Protein AF-A0A7R9KNT1-F1 (afdb_monomer_lite)

Structure (mmCIF, N/CA/C/O backbone):
data_AF-A0A7R9KNT1-F1
#
_entry.id   AF-A0A7R9KNT1-F1
#
loop_
_atom_site.group_PDB
_atom_site.id
_atom_site.type_symbol
_atom_site.label_atom_id
_atom_site.label_alt_id
_atom_site.label_comp_id
_atom_site.label_asym_id
_atom_site.label_entity_id
_atom_site.label_seq_id
_atom_site.pdbx_PDB_ins_code
_atom_site.Cartn_x
_atom_site.Cartn_y
_atom_site.Cartn_z
_atom_site.occupancy
_atom_site.B_iso_or_equiv
_atom_site.auth_seq_id
_atom_site.auth_comp_id
_atom_site.auth_asym_id
_atom_site.auth_atom_id
_atom_site.pdbx_PDB_model_num
ATOM 1 N N . MET A 1 1 ? -2.888 -18.160 -6.789 1.00 33.53 1 MET A N 1
ATOM 2 C CA . MET A 1 1 ? -1.423 -18.241 -6.960 1.00 33.53 1 MET A CA 1
ATOM 3 C C . MET A 1 1 ? -1.144 -19.503 -7.739 1.00 33.53 1 MET A C 1
ATOM 5 O O . MET A 1 1 ? -1.044 -20.562 -7.137 1.00 33.53 1 MET A O 1
ATOM 9 N N . ASP A 1 2 ? -1.094 -19.425 -9.061 1.00 33.75 2 ASP A N 1
ATOM 10 C CA . ASP A 1 2 ? -0.668 -20.593 -9.822 1.00 33.75 2 ASP A CA 1
ATOM 11 C C . ASP A 1 2 ? 0.860 -20.679 -9.734 1.00 33.75 2 ASP A C 1
ATOM 13 O O . ASP A 1 2 ? 1.546 -19.670 -9.907 1.00 33.75 2 ASP A O 1
ATOM 17 N N . MET A 1 3 ? 1.391 -21.873 -9.443 1.00 49.31 3 MET A N 1
ATOM 18 C CA . MET A 1 3 ? 2.823 -22.219 -9.301 1.00 49.31 3 MET A CA 1
ATOM 19 C C . MET A 1 3 ? 3.621 -22.100 -10.620 1.00 49.31 3 MET A C 1
ATOM 21 O O . MET A 1 3 ? 4.541 -22.855 -10.909 1.00 49.31 3 MET A O 1
ATOM 25 N N . ILE A 1 4 ? 3.245 -21.145 -11.456 1.00 53.94 4 ILE A N 1
ATOM 26 C CA . ILE A 1 4 ? 3.684 -20.937 -12.829 1.00 53.94 4 ILE A CA 1
ATOM 27 C C . ILE A 1 4 ? 5.129 -20.404 -12.875 1.00 53.94 4 ILE A C 1
ATOM 29 O O . ILE A 1 4 ? 5.872 -20.730 -13.800 1.00 53.94 4 ILE A O 1
ATOM 33 N N . SER A 1 5 ? 5.562 -19.661 -11.850 1.00 52.91 5 SER A N 1
ATOM 34 C CA . SER A 1 5 ? 6.924 -19.121 -11.704 1.00 52.91 5 SER A CA 1
ATOM 35 C C . SER A 1 5 ? 7.975 -20.137 -11.233 1.00 52.91 5 SER A C 1
ATOM 37 O O . SER A 1 5 ? 9.162 -19.832 -11.296 1.00 52.91 5 SER A O 1
ATOM 39 N N . PHE A 1 6 ? 7.573 -21.337 -10.796 1.00 55.56 6 PHE A N 1
ATOM 40 C CA . PHE A 1 6 ? 8.495 -22.413 -10.394 1.00 55.56 6 PHE A CA 1
ATOM 41 C C . PHE A 1 6 ? 8.958 -23.291 -11.569 1.00 55.56 6 PHE A C 1
ATOM 43 O O . PHE A 1 6 ? 9.701 -24.252 -11.380 1.00 55.56 6 PHE A O 1
ATOM 50 N N . SER A 1 7 ? 8.526 -22.967 -12.788 1.00 56.53 7 SER A N 1
ATOM 51 C CA . SER A 1 7 ? 8.923 -23.673 -14.004 1.00 56.53 7 SER A CA 1
ATOM 52 C C . SER A 1 7 ? 10.317 -23.228 -14.456 1.00 56.53 7 SER A C 1
ATOM 54 O O . SER A 1 7 ? 10.644 -22.043 -14.414 1.00 56.53 7 SER A O 1
ATOM 56 N N . TRP A 1 8 ? 11.131 -24.169 -14.945 1.00 42.72 8 TRP A N 1
ATOM 57 C CA . TRP A 1 8 ? 12.475 -23.892 -15.479 1.00 42.72 8 TRP A CA 1
ATOM 58 C C . TRP A 1 8 ? 12.470 -22.903 -16.651 1.00 42.72 8 TRP A C 1
ATOM 60 O O . TRP A 1 8 ? 13.419 -22.144 -16.825 1.00 42.72 8 TRP A O 1
ATOM 70 N N . VAL A 1 9 ? 11.384 -22.886 -17.428 1.00 58.06 9 VAL A N 1
ATOM 71 C CA . VAL A 1 9 ? 11.113 -21.885 -18.461 1.00 58.06 9 VAL A CA 1
ATOM 72 C C . VAL A 1 9 ? 9.970 -21.005 -17.973 1.00 58.06 9 VAL A C 1
ATOM 74 O O . VAL A 1 9 ? 8.881 -21.499 -17.681 1.00 58.06 9 VAL A O 1
ATOM 77 N N . LEU A 1 10 ? 10.220 -19.698 -17.884 1.00 67.69 10 LEU A N 1
ATOM 78 C CA . LEU A 1 10 ? 9.198 -18.725 -17.512 1.00 67.69 10 LEU A CA 1
ATOM 79 C C . LEU A 1 10 ? 8.102 -18.712 -18.598 1.00 67.69 10 LEU A C 1
ATOM 81 O O . LEU A 1 10 ? 8.397 -18.537 -19.774 1.00 67.69 10 LEU A O 1
ATOM 85 N N . PRO A 1 11 ? 6.818 -18.849 -18.260 1.00 63.66 11 PRO A N 1
ATOM 86 C CA . PRO A 1 11 ? 5.755 -18.989 -19.263 1.00 63.66 11 PRO A CA 1
ATOM 87 C C . PRO A 1 11 ? 5.444 -17.697 -20.022 1.00 63.66 11 PRO A C 1
ATOM 89 O O . PRO A 1 11 ? 4.713 -17.723 -21.005 1.00 63.66 11 PRO A O 1
ATOM 92 N N . TRP A 1 12 ? 6.005 -16.569 -19.588 1.00 69.06 12 TRP A N 1
ATOM 93 C CA . TRP A 1 12 ? 6.002 -15.308 -20.328 1.00 69.06 12 TRP A CA 1
ATOM 94 C C . TRP A 1 12 ? 7.278 -15.078 -21.152 1.00 69.06 12 TRP A C 1
ATOM 96 O O . TRP A 1 12 ? 7.357 -14.076 -21.861 1.00 69.06 12 TRP A O 1
ATOM 106 N N . SER A 1 13 ? 8.281 -15.967 -21.087 1.00 63.16 13 SER A N 1
ATOM 107 C CA . SER A 1 13 ? 9.518 -15.844 -21.880 1.00 63.16 13 SER A CA 1
ATOM 108 C C . SER A 1 13 ? 9.411 -16.438 -23.289 1.00 63.16 13 SER A C 1
ATOM 110 O O . SER A 1 13 ? 10.289 -16.196 -24.117 1.00 63.16 13 SER A O 1
ATOM 112 N N . THR A 1 14 ? 8.349 -17.194 -23.584 1.00 72.00 14 THR A N 1
ATOM 113 C CA . THR A 1 14 ? 8.154 -17.899 -24.860 1.00 72.00 14 THR A CA 1
ATOM 114 C C . THR A 1 14 ? 6.776 -17.639 -25.465 1.00 72.00 14 THR A C 1
ATOM 116 O O . THR A 1 14 ? 5.795 -17.383 -24.762 1.00 72.00 14 THR A O 1
ATOM 119 N N . CYS A 1 15 ? 6.702 -17.732 -26.797 1.00 69.75 15 CYS A N 1
ATOM 120 C CA . CYS A 1 15 ? 5.449 -17.615 -27.537 1.00 69.75 15 CYS A CA 1
ATOM 121 C C . CYS A 1 15 ? 4.692 -18.950 -27.712 1.00 69.75 15 CYS A C 1
ATOM 123 O O . CYS A 1 15 ? 3.555 -18.928 -28.171 1.00 69.75 15 CYS A O 1
ATOM 125 N N . ASP A 1 16 ? 5.231 -20.079 -27.239 1.00 73.56 16 ASP A N 1
ATOM 126 C CA . ASP A 1 16 ? 4.662 -21.431 -27.412 1.00 73.56 16 ASP A CA 1
ATOM 127 C C . ASP A 1 16 ? 3.573 -21.794 -26.387 1.00 73.56 16 ASP A C 1
ATOM 129 O O . ASP A 1 16 ? 3.558 -22.883 -25.813 1.00 73.56 16 ASP A O 1
ATOM 133 N N . ASN A 1 17 ? 2.647 -20.876 -26.120 1.00 74.31 17 ASN A N 1
ATOM 134 C CA . ASN A 1 17 ? 1.595 -21.091 -25.133 1.00 74.31 17 ASN A CA 1
ATOM 135 C C . ASN A 1 17 ? 0.198 -20.927 -25.735 1.00 74.31 17 ASN A C 1
ATOM 137 O O . ASN A 1 17 ? -0.023 -20.094 -26.607 1.00 74.31 17 ASN A O 1
ATOM 141 N N . ALA A 1 18 ? -0.775 -21.675 -25.206 1.00 69.75 18 ALA A N 1
ATOM 142 C CA . ALA A 1 18 ? -2.147 -21.728 -25.727 1.00 69.75 18 ALA A CA 1
ATOM 143 C C . ALA A 1 18 ? -2.914 -20.388 -25.686 1.00 69.75 18 ALA A C 1
ATOM 145 O O . ALA A 1 18 ? -3.946 -20.254 -26.335 1.00 69.75 18 ALA A O 1
ATOM 146 N N . TRP A 1 19 ? -2.443 -19.412 -24.905 1.00 66.88 19 TRP A N 1
ATOM 147 C CA . TRP A 1 19 ? -3.037 -18.074 -24.803 1.00 66.88 19 TRP A CA 1
ATOM 148 C C . TRP A 1 19 ? -2.395 -17.046 -25.745 1.00 66.88 19 TRP A C 1
ATOM 150 O O . TRP A 1 19 ? -2.900 -15.926 -25.826 1.00 66.88 19 TRP A O 1
ATOM 160 N N . ASN A 1 20 ? -1.313 -17.410 -26.439 1.00 73.56 20 ASN A N 1
ATOM 161 C CA . ASN A 1 20 ? -0.583 -16.508 -27.319 1.00 73.56 20 ASN A CA 1
ATOM 162 C C . ASN A 1 20 ? -1.204 -16.454 -28.719 1.00 73.56 20 ASN A C 1
ATOM 164 O O . ASN A 1 20 ? -1.731 -17.446 -29.227 1.00 73.56 20 ASN A O 1
ATOM 168 N N . THR A 1 21 ? -1.125 -15.294 -29.362 1.00 75.00 21 THR A N 1
ATOM 169 C CA . THR A 1 21 ? -1.574 -15.099 -30.741 1.00 75.00 21 THR A CA 1
ATOM 170 C C . THR A 1 21 ? -0.457 -15.280 -31.755 1.00 75.00 21 THR A C 1
ATOM 172 O O . THR A 1 21 ? 0.725 -15.301 -31.424 1.00 75.00 21 THR A O 1
ATOM 175 N N . ALA A 1 22 ? -0.837 -15.319 -33.034 1.00 70.19 22 ALA A N 1
ATOM 176 C CA . ALA A 1 22 ? 0.101 -15.288 -34.154 1.00 70.19 22 ALA A CA 1
ATOM 177 C C . ALA A 1 22 ? 0.946 -13.995 -34.222 1.00 70.19 22 ALA A C 1
ATOM 179 O O . ALA A 1 22 ? 1.895 -13.938 -34.996 1.00 70.19 22 ALA A O 1
ATOM 180 N N . GLN A 1 23 ? 0.602 -12.961 -33.441 1.00 69.25 23 GLN A N 1
ATOM 181 C CA . GLN A 1 23 ? 1.356 -11.708 -33.334 1.00 69.25 23 GLN A CA 1
ATOM 182 C C . GLN A 1 23 ? 2.369 -11.718 -32.175 1.00 69.25 23 GLN A C 1
ATOM 184 O O . GLN A 1 23 ? 3.107 -10.743 -32.015 1.00 69.25 23 GLN A O 1
ATOM 189 N N . CYS A 1 24 ? 2.424 -12.800 -31.390 1.00 71.50 24 CYS A N 1
ATOM 190 C CA . CYS A 1 24 ? 3.342 -12.931 -30.268 1.00 71.50 24 CYS A CA 1
ATOM 191 C C . CYS A 1 24 ? 4.795 -12.930 -30.747 1.00 71.50 24 CYS A C 1
ATOM 193 O O . CYS A 1 24 ? 5.180 -13.695 -31.633 1.00 71.50 24 CYS A O 1
ATOM 195 N N . TRP A 1 25 ? 5.618 -12.105 -30.109 1.00 77.62 25 TRP A N 1
ATOM 196 C CA . TRP A 1 25 ? 7.046 -12.013 -30.369 1.00 77.62 25 TRP A CA 1
ATOM 197 C C . TRP A 1 25 ? 7.855 -12.156 -29.079 1.00 77.62 25 TRP A C 1
ATOM 199 O O . TRP A 1 25 ? 7.562 -11.513 -28.065 1.00 77.62 25 TRP A O 1
ATOM 209 N N . SER A 1 26 ? 8.900 -12.986 -29.124 1.00 73.75 26 SER A N 1
ATOM 210 C CA . SER A 1 26 ? 9.874 -13.135 -28.041 1.00 73.75 26 SER A CA 1
ATOM 211 C C . SER A 1 26 ? 11.301 -12.880 -28.550 1.00 73.75 26 SER A C 1
ATOM 213 O O . SER A 1 26 ? 11.598 -13.185 -29.710 1.00 73.75 26 SER A O 1
ATOM 215 N N . PRO A 1 27 ? 12.212 -12.375 -27.695 1.00 64.31 27 PRO A N 1
ATOM 216 C CA . PRO A 1 27 ? 13.605 -12.111 -28.075 1.00 64.31 27 PRO A CA 1
ATOM 217 C C . PRO A 1 27 ? 14.382 -13.349 -28.551 1.00 64.31 27 PRO A C 1
ATOM 219 O O . PRO A 1 27 ? 15.371 -13.210 -29.258 1.00 64.31 27 PRO A O 1
ATOM 222 N N . ASN A 1 28 ? 13.928 -14.553 -28.183 1.00 62.44 28 ASN A N 1
ATOM 223 C CA . ASN A 1 28 ? 14.522 -15.831 -28.593 1.00 62.44 28 ASN A CA 1
ATOM 224 C C . ASN A 1 28 ? 13.915 -16.398 -29.892 1.00 62.44 28 ASN A C 1
ATOM 226 O O . ASN A 1 28 ? 14.262 -17.508 -30.291 1.00 62.44 28 ASN A O 1
ATOM 230 N N . SER A 1 29 ? 12.981 -15.687 -30.534 1.00 63.28 29 SER A N 1
ATOM 231 C CA . SER A 1 29 ? 12.380 -16.116 -31.801 1.00 63.28 29 SER A CA 1
ATOM 232 C C . SER A 1 29 ? 13.227 -15.670 -32.999 1.00 63.28 29 SER A C 1
ATOM 234 O O . SER A 1 29 ? 13.758 -14.564 -33.019 1.00 63.28 29 SER A O 1
ATOM 236 N N . ASN A 1 30 ? 13.312 -16.507 -34.040 1.00 60.56 30 ASN A N 1
ATOM 237 C CA . ASN A 1 30 ? 14.037 -16.202 -35.288 1.00 60.56 30 ASN A CA 1
ATOM 238 C C . ASN A 1 30 ? 13.358 -15.120 -36.158 1.00 60.56 30 ASN A C 1
ATOM 240 O O . ASN A 1 30 ? 13.805 -14.841 -37.269 1.00 60.56 30 ASN A O 1
ATOM 244 N N . THR A 1 31 ? 12.256 -14.536 -35.691 1.00 62.53 31 THR A N 1
ATOM 245 C CA . THR A 1 31 ? 11.459 -13.534 -36.404 1.00 62.53 31 THR A CA 1
ATOM 246 C C . THR A 1 31 ? 11.803 -12.128 -35.929 1.00 62.53 31 THR A C 1
ATOM 248 O O . THR A 1 31 ? 11.847 -11.877 -34.731 1.00 62.53 31 THR A O 1
ATOM 251 N N . THR A 1 32 ? 12.010 -11.180 -36.844 1.00 62.12 32 THR A N 1
ATOM 252 C CA . THR A 1 32 ? 12.143 -9.755 -36.502 1.00 62.12 32 THR A CA 1
ATOM 253 C C . THR A 1 32 ? 10.796 -9.168 -36.082 1.00 62.12 32 THR A C 1
ATOM 255 O O . THR A 1 32 ? 9.776 -9.442 -36.714 1.00 62.12 32 THR A O 1
ATOM 258 N N . ALA A 1 33 ? 10.794 -8.358 -35.020 1.00 60.12 33 ALA A N 1
ATOM 259 C CA . ALA A 1 33 ? 9.601 -7.664 -34.542 1.00 60.12 33 ALA A CA 1
ATOM 260 C C . ALA A 1 33 ? 9.046 -6.727 -35.632 1.00 60.12 33 ALA A C 1
ATOM 262 O O . ALA A 1 33 ? 9.787 -5.930 -36.204 1.00 60.12 33 ALA A O 1
ATOM 263 N N . ASN A 1 34 ? 7.745 -6.828 -35.908 1.00 65.38 34 ASN A N 1
ATOM 264 C CA . ASN A 1 34 ? 7.010 -5.961 -36.838 1.00 65.38 34 ASN A CA 1
ATOM 265 C C . ASN A 1 34 ? 6.178 -4.925 -36.054 1.00 65.38 34 ASN A C 1
ATOM 267 O O . ASN A 1 34 ? 5.937 -5.116 -34.862 1.00 65.38 34 ASN A O 1
ATOM 271 N N . GLU A 1 35 ? 5.659 -3.875 -36.701 1.00 57.19 35 GLU A N 1
ATOM 272 C CA . GLU A 1 35 ? 4.844 -2.831 -36.031 1.00 57.19 35 GLU A CA 1
ATOM 273 C C . GLU A 1 35 ? 3.583 -3.369 -35.322 1.00 57.19 35 GLU A C 1
ATOM 275 O O . GLU A 1 35 ? 3.084 -2.756 -34.383 1.00 57.19 35 GLU A O 1
ATOM 280 N N . HIS A 1 36 ? 3.093 -4.543 -35.730 1.00 61.56 36 HIS A N 1
ATOM 281 C CA . HIS A 1 36 ? 1.943 -5.226 -35.125 1.00 61.56 36 HIS A CA 1
ATOM 282 C C . HIS A 1 36 ? 2.320 -6.360 -34.158 1.00 61.56 36 HIS A C 1
ATOM 284 O O . HIS A 1 36 ? 1.441 -7.104 -33.729 1.00 61.56 36 HIS A O 1
ATOM 290 N N . SER A 1 37 ? 3.608 -6.545 -33.853 1.00 63.16 37 SER A N 1
ATOM 291 C CA . SER A 1 37 ? 4.055 -7.614 -32.955 1.00 63.16 37 SER A CA 1
ATOM 292 C C . SER A 1 37 ? 3.863 -7.241 -31.483 1.00 63.16 37 SER A C 1
ATOM 294 O O . SER A 1 37 ? 4.176 -6.127 -31.060 1.00 63.16 37 SER A O 1
ATOM 296 N N . VAL A 1 38 ? 3.347 -8.184 -30.693 1.00 64.19 38 VAL A N 1
ATOM 297 C CA . VAL A 1 38 ? 3.067 -8.009 -29.263 1.00 64.19 38 VAL A CA 1
ATOM 298 C C . VAL A 1 38 ? 4.012 -8.899 -28.465 1.00 64.19 38 VAL A C 1
ATOM 300 O O . VAL A 1 38 ? 4.208 -10.067 -28.779 1.00 64.19 38 VAL A O 1
ATOM 303 N N . ASN A 1 39 ? 4.648 -8.347 -27.433 1.00 69.38 39 ASN A N 1
ATOM 304 C CA . ASN A 1 39 ? 5.631 -9.093 -26.651 1.00 69.38 39 ASN A CA 1
ATOM 305 C C . ASN A 1 39 ? 4.961 -10.245 -25.875 1.00 69.38 39 ASN A C 1
ATOM 307 O O . ASN A 1 39 ? 3.897 -10.041 -25.288 1.00 69.38 39 ASN A O 1
ATOM 311 N N . SER A 1 40 ? 5.608 -11.413 -25.797 1.00 70.56 40 SER A N 1
ATOM 312 C CA . SER A 1 40 ? 5.111 -12.584 -25.049 1.00 70.56 40 SER A CA 1
ATOM 313 C C . SER A 1 40 ? 4.738 -12.279 -23.594 1.00 70.56 40 SER A C 1
ATOM 315 O O . SER A 1 40 ? 3.810 -12.879 -23.052 1.00 70.56 40 SER A O 1
ATOM 317 N N . VAL A 1 41 ? 5.417 -11.316 -22.960 1.00 61.12 41 VAL A N 1
ATOM 318 C CA . VAL A 1 41 ? 5.083 -10.867 -21.601 1.00 61.12 41 VAL A CA 1
ATOM 319 C C . VAL A 1 41 ? 3.776 -10.085 -21.581 1.00 61.12 41 VAL A C 1
ATOM 321 O O . VAL A 1 41 ? 2.933 -10.335 -20.726 1.00 61.12 41 VAL A O 1
ATOM 324 N N . ILE A 1 42 ? 3.581 -9.185 -22.543 1.00 63.56 42 ILE A N 1
ATOM 325 C CA . ILE A 1 42 ? 2.341 -8.412 -22.666 1.00 63.56 42 ILE A CA 1
ATOM 326 C C . ILE A 1 42 ? 1.177 -9.372 -22.906 1.00 63.56 42 ILE A C 1
ATOM 328 O O . ILE A 1 42 ? 0.196 -9.307 -22.179 1.00 63.56 42 ILE A O 1
ATOM 332 N N . GLU A 1 43 ? 1.314 -10.340 -23.816 1.00 67.12 43 GLU A N 1
ATOM 333 C CA . GLU A 1 43 ? 0.256 -11.326 -24.063 1.00 67.12 43 GLU A CA 1
ATOM 334 C C . GLU A 1 43 ? -0.039 -12.219 -22.851 1.00 67.12 43 GLU A C 1
ATOM 336 O O . GLU A 1 43 ? -1.204 -12.476 -22.547 1.00 67.12 43 GLU A O 1
ATOM 341 N N . PHE A 1 44 ? 0.982 -12.659 -22.111 1.00 66.31 44 PHE A N 1
ATOM 342 C CA . PHE A 1 44 ? 0.774 -13.431 -20.885 1.00 66.31 44 PHE A CA 1
ATOM 343 C C . PHE A 1 44 ? -0.035 -12.639 -19.848 1.00 66.31 44 PHE A C 1
ATOM 345 O O . PHE A 1 44 ? -1.011 -13.155 -19.294 1.00 66.31 44 PHE A O 1
ATOM 352 N N . TRP A 1 45 ? 0.325 -11.378 -19.604 1.00 62.91 45 TRP A N 1
ATOM 353 C CA . TRP A 1 45 ? -0.387 -10.555 -18.631 1.00 62.91 45 TRP A CA 1
ATOM 354 C C . TRP A 1 45 ? -1.757 -10.127 -19.147 1.00 62.91 45 TRP A C 1
ATOM 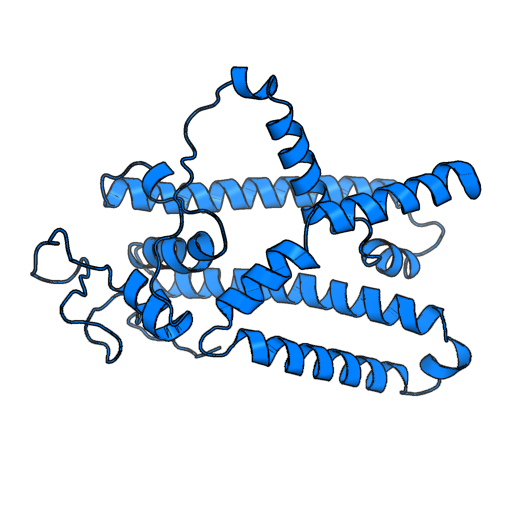356 O O . TRP A 1 45 ? -2.731 -10.324 -18.438 1.00 62.91 45 TRP A O 1
ATOM 366 N N . GLU A 1 46 ? -1.889 -9.662 -20.385 1.00 63.09 46 GLU A N 1
ATOM 367 C CA . GLU A 1 46 ? -3.165 -9.213 -20.954 1.00 63.09 46 GLU A CA 1
ATOM 368 C C . GLU A 1 46 ? -4.161 -10.346 -21.203 1.00 63.09 46 GLU A C 1
ATOM 370 O O . GLU A 1 46 ? -5.355 -10.141 -21.015 1.00 63.09 46 GLU A O 1
ATOM 375 N N . ARG A 1 47 ? -3.722 -11.545 -21.604 1.00 60.91 47 ARG A N 1
ATOM 376 C CA . ARG A 1 47 ? -4.637 -12.628 -22.023 1.00 60.91 47 ARG A CA 1
ATOM 377 C C . ARG A 1 47 ? -4.793 -13.730 -20.992 1.00 60.91 47 ARG A C 1
ATOM 379 O O . ARG A 1 47 ? -5.864 -14.331 -20.918 1.00 60.91 47 ARG A O 1
ATOM 386 N N . LYS A 1 48 ? -3.757 -14.009 -20.195 1.00 61.12 48 LYS A N 1
ATOM 387 C CA . LYS A 1 48 ? -3.806 -15.089 -19.201 1.00 61.12 48 LYS A CA 1
ATOM 388 C C . LYS A 1 48 ? -4.173 -14.591 -17.808 1.00 61.12 48 LYS A C 1
ATOM 390 O O . LYS A 1 48 ? -4.984 -15.239 -17.153 1.00 61.12 48 LYS A O 1
ATOM 395 N N . ILE A 1 49 ? -3.597 -13.471 -17.365 1.00 59.16 49 ILE A N 1
ATOM 396 C CA . ILE A 1 49 ? -3.797 -12.971 -15.993 1.00 59.16 49 ILE A CA 1
ATOM 397 C C . ILE A 1 49 ? -4.896 -11.907 -15.920 1.00 59.16 49 ILE A C 1
ATOM 399 O O . ILE A 1 49 ? -5.822 -12.039 -15.129 1.00 59.16 49 ILE A O 1
ATOM 403 N N . ILE A 1 50 ? -4.794 -10.864 -16.738 1.00 51.69 50 ILE A N 1
ATOM 404 C CA . ILE A 1 50 ? -5.575 -9.625 -16.630 1.00 51.69 50 ILE A CA 1
ATOM 405 C C . ILE A 1 50 ? -6.821 -9.660 -17.543 1.00 51.69 50 ILE A C 1
ATOM 407 O O . ILE A 1 50 ? -7.806 -8.985 -17.261 1.00 51.69 50 ILE A O 1
ATOM 411 N N . GLN A 1 51 ? -6.814 -10.493 -18.593 1.00 51.50 51 GLN A N 1
ATOM 412 C CA . GLN A 1 51 ? -7.908 -10.695 -19.565 1.00 51.50 51 GLN A CA 1
ATOM 413 C C . GLN A 1 51 ? -8.487 -9.388 -20.143 1.00 51.50 51 GLN A C 1
ATOM 415 O O . GLN A 1 51 ? -9.704 -9.240 -20.242 1.00 51.50 51 GLN A O 1
ATOM 420 N N . PHE A 1 52 ? -7.627 -8.440 -20.539 1.00 46.03 52 PHE A N 1
ATOM 421 C CA . PHE A 1 52 ? -8.047 -7.148 -21.091 1.00 46.03 52 PHE A CA 1
ATOM 422 C C . PHE A 1 52 ? -7.123 -6.596 -22.188 1.00 46.03 52 PHE A C 1
ATOM 424 O O . PHE A 1 52 ? -5.924 -6.847 -22.177 1.00 46.03 52 PHE A O 1
ATOM 431 N N . SER A 1 53 ? -7.697 -5.822 -23.120 1.00 39.22 53 SER A N 1
ATOM 432 C CA . SER A 1 53 ? -7.032 -5.217 -24.289 1.00 39.22 53 SER A CA 1
ATOM 433 C C . SER A 1 53 ? -7.236 -3.694 -24.296 1.00 39.22 53 SER A C 1
ATOM 435 O O . SER A 1 53 ? -8.239 -3.220 -24.826 1.00 39.22 53 SER A O 1
ATOM 437 N N . CYS A 1 54 ? -6.346 -2.904 -23.680 1.00 35.78 54 CYS A N 1
ATOM 438 C CA . CYS A 1 54 ? -6.336 -1.439 -23.855 1.00 35.78 54 CYS A CA 1
ATOM 439 C C . CYS A 1 54 ? -4.987 -0.821 -23.423 1.00 35.78 54 CYS A C 1
ATOM 441 O O . CYS A 1 54 ? -4.451 -1.236 -22.395 1.00 35.78 54 CYS A O 1
ATOM 443 N N . PRO A 1 55 ? -4.436 0.182 -24.142 1.00 41.00 55 PRO A N 1
ATOM 444 C CA . PRO A 1 55 ? -3.112 0.720 -23.846 1.00 41.00 55 PRO A CA 1
ATOM 445 C C . PRO A 1 55 ? -3.159 1.723 -22.683 1.00 41.00 55 PRO A C 1
ATOM 447 O O . PRO A 1 55 ? -3.804 2.772 -22.763 1.00 41.00 55 PRO A O 1
ATOM 450 N N . PHE A 1 56 ? -2.441 1.415 -21.602 1.00 41.62 56 PHE A N 1
ATOM 451 C CA . PHE A 1 56 ? -2.251 2.315 -20.465 1.00 41.62 56 PHE A CA 1
ATOM 452 C C . PHE A 1 56 ? -1.310 3.476 -20.830 1.00 41.62 56 PHE A C 1
ATOM 454 O O . PHE A 1 56 ? -0.291 3.315 -21.503 1.00 41.62 56 PHE A O 1
ATOM 461 N N . ARG A 1 57 ? -1.675 4.690 -20.405 1.00 30.80 57 ARG A N 1
ATOM 462 C CA . ARG A 1 57 ? -0.968 5.937 -20.728 1.00 30.80 57 ARG A CA 1
ATOM 463 C C . ARG A 1 57 ? 0.406 5.971 -20.031 1.00 30.80 57 ARG A C 1
ATOM 465 O O . ARG A 1 57 ? 0.484 5.881 -18.810 1.00 30.80 57 ARG A O 1
ATOM 472 N N . ARG A 1 58 ? 1.482 6.119 -20.816 1.00 32.75 58 ARG A N 1
ATOM 473 C CA . ARG A 1 58 ? 2.878 6.208 -20.340 1.00 32.75 58 ARG A CA 1
ATOM 474 C C . ARG A 1 58 ? 3.138 7.542 -19.643 1.00 32.75 58 ARG A C 1
ATOM 476 O O . ARG A 1 58 ? 2.811 8.589 -20.200 1.00 32.75 58 ARG A O 1
ATOM 483 N N . ILE A 1 59 ? 3.777 7.510 -18.475 1.00 33.72 59 ILE A N 1
ATOM 484 C CA . ILE A 1 59 ? 4.310 8.707 -17.816 1.00 33.72 59 ILE A CA 1
ATOM 485 C C . ILE A 1 59 ? 5.836 8.612 -17.836 1.00 33.72 59 ILE A C 1
ATOM 487 O O . ILE A 1 59 ? 6.426 7.682 -17.296 1.00 33.72 59 ILE A O 1
ATOM 491 N N . GLN A 1 60 ? 6.475 9.583 -18.488 1.00 32.12 60 GLN A N 1
ATOM 492 C CA . GLN A 1 60 ? 7.929 9.675 -18.575 1.00 32.12 60 GLN A CA 1
ATOM 493 C C . GLN A 1 60 ? 8.520 10.271 -17.294 1.00 32.12 60 GLN A C 1
ATOM 495 O O . GLN A 1 60 ? 8.246 11.418 -16.951 1.00 32.12 60 GLN A O 1
ATOM 500 N N . TRP A 1 61 ? 9.434 9.540 -16.658 1.00 34.59 61 TRP A N 1
ATOM 501 C CA . TRP A 1 61 ? 10.346 10.087 -15.653 1.00 34.59 61 TRP A CA 1
ATOM 502 C C . TRP A 1 61 ? 11.634 10.550 -16.340 1.00 34.59 61 TRP A C 1
ATOM 504 O O . TRP A 1 61 ? 12.504 9.727 -16.640 1.00 34.59 61 TRP A O 1
ATOM 514 N N . ARG A 1 62 ? 11.781 11.850 -16.631 1.00 34.69 62 ARG A N 1
ATOM 515 C CA . ARG A 1 62 ? 13.082 12.397 -17.045 1.00 34.69 62 ARG A CA 1
ATOM 516 C C . ARG A 1 62 ? 13.279 13.865 -16.629 1.00 34.69 62 ARG A C 1
ATOM 518 O O . ARG A 1 62 ? 12.517 14.733 -17.019 1.00 34.69 62 ARG A O 1
ATOM 525 N N . TYR A 1 63 ? 14.387 14.049 -15.906 1.00 37.50 63 TYR A N 1
ATOM 526 C CA . TYR A 1 63 ? 15.112 15.249 -15.461 1.00 37.50 63 TYR A CA 1
ATOM 527 C C . TYR A 1 63 ? 14.559 16.111 -14.320 1.00 37.50 63 TYR A C 1
ATOM 529 O O . TYR A 1 63 ? 13.380 16.404 -14.186 1.00 37.50 63 TYR A O 1
ATOM 537 N N . LYS A 1 64 ? 15.514 16.476 -13.456 1.00 41.09 64 LYS A N 1
ATOM 538 C CA . LYS A 1 64 ? 15.396 17.299 -12.256 1.00 41.09 64 LYS A CA 1
ATOM 539 C C . LYS A 1 64 ? 15.112 18.744 -12.675 1.00 41.09 64 LYS A C 1
ATOM 541 O O . LYS A 1 64 ? 15.993 19.596 -12.631 1.00 41.09 64 LYS A O 1
ATOM 546 N N . ASP A 1 65 ? 13.888 18.998 -13.107 1.00 51.06 65 ASP A N 1
ATOM 547 C CA . ASP A 1 65 ? 13.400 20.337 -13.400 1.00 51.06 65 ASP A CA 1
ATOM 548 C C . ASP A 1 65 ? 13.100 21.039 -12.072 1.00 51.06 65 ASP A C 1
ATOM 550 O O . ASP A 1 65 ? 12.018 20.916 -11.506 1.00 51.06 65 ASP A O 1
ATOM 554 N N . ILE A 1 66 ? 14.085 21.769 -11.539 1.00 65.19 66 ILE A N 1
ATOM 555 C CA . ILE A 1 66 ? 13.945 22.573 -10.306 1.00 65.19 66 ILE A CA 1
ATOM 556 C C . ILE A 1 66 ? 12.784 23.577 -10.437 1.00 65.19 66 ILE A C 1
ATOM 558 O O . ILE A 1 66 ? 12.144 23.920 -9.447 1.00 65.19 66 ILE A O 1
ATOM 562 N N . SER A 1 67 ? 12.446 23.974 -11.665 1.00 66.69 67 SER A N 1
ATOM 563 C CA . SER A 1 67 ? 11.257 24.763 -11.997 1.00 66.69 67 SER A CA 1
ATOM 564 C C . SER A 1 67 ? 9.939 24.098 -11.583 1.00 66.69 67 SER A C 1
ATOM 566 O O . SER A 1 67 ? 8.985 24.808 -11.270 1.00 66.69 67 SER A O 1
ATOM 568 N N . ARG A 1 68 ? 9.871 22.763 -11.500 1.00 61.97 68 ARG A N 1
ATOM 569 C CA . ARG A 1 68 ? 8.674 22.043 -11.037 1.00 61.97 68 ARG A CA 1
ATOM 570 C C . ARG A 1 68 ? 8.465 22.102 -9.529 1.00 61.97 68 ARG A C 1
ATOM 572 O O . ARG A 1 68 ? 7.353 21.869 -9.086 1.00 61.97 68 ARG A O 1
ATOM 579 N N . LEU A 1 69 ? 9.466 22.488 -8.736 1.00 69.94 69 LEU A N 1
ATOM 580 C CA . LEU A 1 69 ? 9.260 22.743 -7.301 1.00 69.94 69 LEU A CA 1
ATOM 581 C C . LEU A 1 69 ? 8.375 23.973 -7.050 1.00 69.94 69 LEU A C 1
ATOM 583 O O . LEU A 1 69 ? 7.802 24.099 -5.970 1.00 69.94 69 LEU A O 1
ATOM 587 N N . SER A 1 70 ? 8.251 24.864 -8.041 1.00 76.12 70 SER A N 1
ATOM 588 C CA . SER A 1 70 ? 7.320 25.995 -8.002 1.00 76.12 70 SER A CA 1
ATOM 589 C C . SER A 1 70 ? 5.878 25.598 -8.340 1.00 76.12 70 SER A C 1
ATOM 591 O O . SER A 1 70 ? 4.985 26.434 -8.214 1.00 76.12 70 SER A O 1
ATOM 593 N N . ASP A 1 71 ? 5.647 24.365 -8.801 1.00 73.12 71 ASP A N 1
ATOM 594 C CA . ASP A 1 71 ? 4.324 23.848 -9.138 1.00 73.12 71 ASP A CA 1
ATOM 595 C C . ASP A 1 71 ? 3.647 23.299 -7.868 1.00 73.12 71 ASP A C 1
ATOM 597 O O . ASP A 1 71 ? 4.152 22.340 -7.272 1.00 73.12 71 ASP A O 1
ATOM 601 N N . PRO A 1 72 ? 2.504 23.864 -7.434 1.00 71.56 72 PRO A N 1
ATOM 602 C CA . PRO A 1 72 ? 1.780 23.382 -6.260 1.00 71.56 72 PRO A CA 1
ATOM 603 C C . PRO A 1 72 ? 1.380 21.905 -6.349 1.00 71.56 72 PRO A C 1
ATOM 605 O O . PRO A 1 72 ? 1.274 21.246 -5.316 1.00 71.56 72 PRO A O 1
ATOM 608 N N . GLN A 1 73 ? 1.192 21.368 -7.560 1.00 68.00 73 GLN A N 1
ATOM 609 C CA . GLN A 1 73 ? 0.817 19.964 -7.749 1.00 68.00 73 GLN A CA 1
ATOM 610 C C . GLN A 1 73 ? 1.884 19.005 -7.214 1.00 68.00 73 GLN A C 1
ATOM 612 O O . GLN A 1 73 ? 1.542 18.018 -6.574 1.00 68.00 73 GLN A O 1
ATOM 617 N N . VAL A 1 74 ? 3.172 19.338 -7.355 1.00 71.38 74 VAL A N 1
ATOM 618 C CA . VAL A 1 74 ? 4.271 18.484 -6.866 1.00 71.38 74 VAL A CA 1
ATOM 619 C C . VAL A 1 74 ? 4.221 18.320 -5.345 1.00 71.38 74 VAL A C 1
ATOM 621 O O . VAL A 1 74 ? 4.502 17.243 -4.824 1.00 71.38 74 VAL A O 1
ATOM 624 N N . TRP A 1 75 ? 3.828 19.370 -4.625 1.00 78.12 75 TRP A N 1
ATOM 625 C CA . TRP A 1 75 ? 3.689 19.328 -3.169 1.00 78.12 75 TRP A CA 1
ATOM 626 C C . TRP A 1 75 ? 2.432 18.580 -2.725 1.00 78.12 75 TRP A C 1
ATOM 628 O O . TRP A 1 75 ? 2.477 17.859 -1.728 1.00 78.12 75 TRP A O 1
ATOM 638 N N . ILE A 1 76 ? 1.333 18.712 -3.474 1.00 73.00 76 ILE A N 1
ATOM 639 C CA . ILE A 1 76 ? 0.098 17.951 -3.234 1.00 73.00 76 ILE A CA 1
ATOM 640 C C . ILE A 1 76 ? 0.356 16.454 -3.438 1.00 73.00 76 ILE A C 1
ATOM 642 O O . ILE A 1 76 ? -0.010 15.652 -2.576 1.00 73.00 76 ILE A O 1
ATOM 646 N N . ASP A 1 77 ? 1.037 16.083 -4.520 1.00 72.56 77 ASP A N 1
ATOM 647 C CA . ASP A 1 77 ? 1.396 14.696 -4.820 1.00 72.56 77 ASP A CA 1
ATOM 648 C C . ASP A 1 77 ? 2.338 14.122 -3.752 1.00 72.56 77 ASP A C 1
ATOM 650 O O . ASP A 1 77 ? 2.098 13.027 -3.242 1.00 72.56 77 ASP A O 1
ATOM 654 N N . ALA A 1 78 ? 3.365 14.880 -3.345 1.00 76.88 78 ALA A N 1
ATOM 655 C CA . ALA A 1 78 ? 4.301 14.464 -2.299 1.00 76.88 78 ALA A CA 1
ATOM 656 C C . ALA A 1 78 ? 3.613 14.273 -0.936 1.00 76.88 78 ALA A C 1
ATOM 658 O O . ALA A 1 78 ? 3.855 13.277 -0.251 1.00 76.88 78 ALA A O 1
ATOM 659 N N . GLY A 1 79 ? 2.728 15.199 -0.551 1.00 76.75 79 GLY A N 1
ATOM 660 C CA . GLY A 1 79 ? 1.929 15.070 0.666 1.00 76.75 79 GLY A CA 1
ATOM 661 C C . GLY A 1 79 ? 1.041 13.829 0.611 1.00 76.75 79 GLY A C 1
ATOM 662 O O . GLY A 1 79 ? 1.093 12.987 1.506 1.00 76.75 79 GLY A O 1
ATOM 663 N N . THR A 1 80 ? 0.294 13.668 -0.480 1.00 77.62 80 THR A N 1
ATOM 664 C CA . THR A 1 80 ? -0.605 12.528 -0.708 1.00 77.62 80 THR A CA 1
ATOM 665 C C . THR A 1 80 ? 0.149 11.196 -0.652 1.00 77.62 80 THR A C 1
ATOM 667 O O . THR A 1 80 ? -0.302 10.261 0.009 1.00 77.62 80 THR A O 1
ATOM 670 N N . GLN A 1 81 ? 1.338 11.119 -1.255 1.00 79.62 81 GLN A N 1
ATOM 671 C CA . GLN A 1 81 ? 2.193 9.934 -1.207 1.00 79.62 81 GLN A CA 1
ATOM 672 C C . GLN A 1 81 ? 2.572 9.551 0.230 1.00 79.62 81 GLN A C 1
ATOM 674 O O . GLN A 1 81 ? 2.513 8.373 0.578 1.00 79.62 81 GLN A O 1
ATOM 679 N N . ILE A 1 82 ? 2.919 10.523 1.078 1.00 83.75 82 ILE A N 1
ATOM 680 C CA . ILE A 1 82 ? 3.235 10.284 2.494 1.00 83.75 82 ILE A CA 1
ATOM 681 C C . ILE A 1 82 ? 1.988 9.822 3.263 1.00 83.75 82 ILE A C 1
ATOM 683 O O . ILE A 1 82 ? 2.066 8.844 4.007 1.00 83.75 82 ILE A O 1
ATOM 687 N N . PHE A 1 83 ? 0.836 10.468 3.050 1.00 80.56 83 PHE A N 1
ATOM 688 C CA . PHE A 1 83 ? -0.433 10.081 3.682 1.00 80.56 83 PHE A CA 1
ATOM 689 C C . PHE A 1 83 ? -0.798 8.622 3.393 1.00 80.56 83 PHE A C 1
ATOM 691 O O . PHE A 1 83 ? -1.100 7.864 4.319 1.00 80.56 83 PHE A O 1
ATOM 698 N N . PHE A 1 84 ? -0.706 8.214 2.126 1.00 78.94 84 PHE A N 1
ATOM 699 C CA . PHE A 1 84 ? -0.952 6.832 1.724 1.00 78.94 84 PHE A CA 1
ATOM 700 C C . PHE A 1 84 ? 0.136 5.868 2.207 1.00 78.94 84 PHE A C 1
ATOM 702 O O . PHE A 1 84 ? -0.184 4.750 2.599 1.00 78.94 84 PHE A O 1
ATOM 709 N N . SER A 1 85 ? 1.403 6.295 2.236 1.00 84.56 85 SER A N 1
ATOM 710 C CA . SER A 1 85 ? 2.529 5.458 2.671 1.00 84.56 85 SER A CA 1
ATOM 711 C C . SER A 1 85 ? 2.411 5.022 4.132 1.00 84.56 85 SER A C 1
ATOM 713 O O . SER A 1 85 ? 2.745 3.883 4.445 1.00 84.56 85 SER A O 1
ATOM 715 N N . TYR A 1 86 ? 1.943 5.903 5.021 1.00 83.56 86 TYR A N 1
ATOM 716 C CA . TYR A 1 86 ? 1.746 5.577 6.440 1.00 83.56 86 TYR A CA 1
ATOM 717 C C . TYR A 1 86 ? 0.316 5.140 6.778 1.00 83.56 86 TYR A C 1
ATOM 719 O O . TYR A 1 86 ? 0.054 4.806 7.933 1.00 83.56 86 TYR A O 1
ATOM 727 N N . ALA A 1 87 ? -0.603 5.138 5.805 1.00 80.88 87 ALA A N 1
ATOM 728 C CA . ALA A 1 87 ? -2.014 4.820 6.025 1.00 80.88 87 ALA A CA 1
ATOM 729 C C . ALA A 1 87 ? -2.642 5.660 7.166 1.00 80.88 87 ALA A C 1
ATOM 731 O O . ALA A 1 87 ? -3.335 5.140 8.046 1.00 80.88 87 ALA A O 1
ATOM 732 N N . ILE A 1 88 ? -2.366 6.969 7.174 1.00 83.31 88 ILE A N 1
ATOM 733 C CA . ILE A 1 88 ? -2.852 7.898 8.211 1.00 83.31 88 ILE A CA 1
ATOM 734 C C . ILE A 1 88 ? -4.384 8.011 8.127 1.00 83.31 88 ILE A C 1
ATOM 736 O O . ILE A 1 88 ? -4.950 7.945 7.038 1.00 83.31 88 ILE A O 1
ATOM 740 N N . ALA A 1 89 ? -5.051 8.177 9.276 1.00 77.19 89 ALA A N 1
ATOM 741 C CA . ALA A 1 89 ? -6.511 8.307 9.412 1.00 77.19 89 ALA A CA 1
ATOM 742 C C . ALA A 1 89 ? -7.340 7.065 9.012 1.00 77.19 89 ALA A C 1
ATOM 744 O O . ALA A 1 89 ? -8.567 7.101 9.007 1.00 77.19 89 ALA A O 1
ATOM 745 N N . LEU A 1 90 ? -6.691 5.924 8.742 1.00 78.19 90 LEU A N 1
ATOM 746 C CA . LEU A 1 90 ? -7.356 4.623 8.558 1.00 78.19 90 LEU A CA 1
ATOM 747 C C . LEU A 1 90 ? -7.593 3.875 9.886 1.00 78.19 90 LEU A C 1
ATOM 749 O O . LEU A 1 90 ? -8.021 2.723 9.880 1.00 78.19 90 LEU A O 1
ATOM 753 N N . GLY A 1 91 ? -7.249 4.478 11.030 1.00 80.25 91 GLY A N 1
ATOM 754 C CA . GLY A 1 91 ? -7.397 3.888 12.370 1.00 80.25 91 GLY A CA 1
ATOM 755 C C . GLY A 1 91 ? -6.415 2.756 12.703 1.00 80.25 91 GLY A C 1
ATOM 756 O O . GLY A 1 91 ? -6.295 2.371 13.861 1.00 80.25 91 GLY A O 1
ATOM 757 N N . CYS A 1 92 ? -5.654 2.254 11.727 1.00 85.06 92 CYS A N 1
ATOM 758 C CA . CYS A 1 92 ? -4.722 1.139 11.911 1.00 85.06 92 CYS A CA 1
ATOM 759 C C . CYS A 1 92 ? -3.562 1.490 12.854 1.00 85.06 92 CYS A C 1
ATOM 761 O O . CYS A 1 92 ? -3.245 0.721 13.757 1.00 85.06 92 CYS A O 1
ATOM 763 N N . MET A 1 93 ? -2.954 2.670 12.685 1.00 86.56 93 MET A N 1
ATOM 764 C CA . MET A 1 93 ? -1.878 3.131 13.574 1.00 86.56 93 MET A CA 1
ATOM 765 C C . MET A 1 93 ? -2.397 3.427 14.984 1.00 86.56 93 MET A C 1
ATOM 767 O O . MET A 1 93 ? -1.728 3.104 15.960 1.00 86.56 93 MET A O 1
ATOM 771 N N . THR A 1 94 ? -3.613 3.962 15.099 1.00 87.81 94 THR A N 1
ATOM 772 C CA . THR A 1 94 ? -4.289 4.189 16.383 1.00 87.81 94 THR A CA 1
ATOM 773 C C . THR A 1 94 ? -4.564 2.868 17.106 1.00 87.81 94 THR A C 1
ATOM 775 O O . THR A 1 94 ? -4.275 2.745 18.294 1.00 87.81 94 THR A O 1
ATOM 778 N N . ALA A 1 95 ? -5.039 1.848 16.385 1.00 87.56 95 ALA A N 1
ATOM 779 C CA . ALA A 1 95 ? -5.256 0.509 16.925 1.00 87.56 95 ALA A CA 1
ATOM 780 C C . ALA A 1 95 ? -3.944 -0.149 17.382 1.00 87.56 95 ALA A C 1
ATOM 782 O O . ALA A 1 95 ? -3.883 -0.674 18.491 1.00 87.56 95 ALA A O 1
ATOM 783 N N . LEU A 1 96 ? -2.872 -0.066 16.586 1.00 86.31 96 LEU A N 1
ATOM 784 C CA . LEU A 1 96 ? -1.554 -0.571 16.991 1.00 86.31 96 LEU A CA 1
ATOM 785 C C . LEU A 1 96 ? -1.008 0.169 18.220 1.00 86.31 96 LEU A C 1
ATOM 787 O O . LEU A 1 96 ? -0.489 -0.465 19.136 1.00 86.31 96 LEU A O 1
ATOM 791 N N . GLY A 1 97 ? -1.177 1.492 18.274 1.00 86.00 97 GLY A N 1
ATOM 792 C CA . GLY A 1 97 ? -0.805 2.302 19.432 1.00 86.00 97 GLY A CA 1
ATOM 793 C C . GLY A 1 97 ? -1.589 1.944 20.699 1.00 86.00 97 GLY A C 1
ATOM 794 O O . GLY A 1 97 ? -1.022 1.989 21.786 1.00 86.00 97 GLY A O 1
ATOM 795 N N . SER A 1 98 ? -2.852 1.519 20.574 1.00 87.44 98 SER A N 1
ATOM 796 C CA . SER A 1 98 ? -3.688 1.107 21.717 1.00 87.44 98 SER A CA 1
ATOM 797 C C . SER A 1 98 ? -3.166 -0.139 22.448 1.00 87.44 98 SER A C 1
ATOM 799 O O . SER A 1 98 ? -3.471 -0.333 23.623 1.00 87.44 98 SER A O 1
ATOM 801 N N . TYR A 1 99 ? -2.357 -0.963 21.770 1.00 84.94 99 TYR A N 1
ATOM 802 C CA . TYR A 1 99 ? -1.699 -2.136 22.352 1.00 84.94 99 TYR A CA 1
ATOM 803 C C . TYR A 1 99 ? -0.339 -1.830 22.988 1.00 84.94 99 TYR A C 1
ATOM 805 O O . TYR A 1 99 ? 0.307 -2.740 23.506 1.00 84.94 99 TYR A O 1
ATOM 813 N N . ASN A 1 100 ? 0.115 -0.579 22.929 1.00 87.25 100 ASN A N 1
ATOM 814 C CA . ASN A 1 100 ? 1.408 -0.172 23.455 1.00 87.25 100 ASN A CA 1
ATOM 815 C C . ASN A 1 100 ? 1.327 0.183 24.9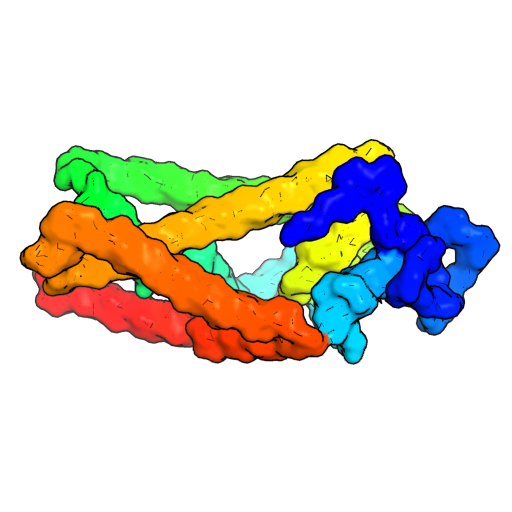48 1.00 87.25 100 ASN A C 1
ATOM 817 O O . ASN A 1 100 ? 0.290 0.624 25.445 1.00 87.25 100 ASN A O 1
ATOM 821 N N . ASP A 1 101 ? 2.446 0.050 25.658 1.00 86.56 101 ASP A N 1
ATOM 822 C CA . ASP A 1 101 ? 2.537 0.493 27.049 1.00 86.56 101 ASP A CA 1
ATOM 823 C C . ASP A 1 101 ? 2.443 2.024 27.146 1.00 86.56 101 ASP A C 1
ATOM 825 O O . ASP A 1 101 ? 3.048 2.755 26.362 1.00 86.56 101 ASP A O 1
ATOM 829 N N . PHE A 1 102 ? 1.737 2.525 28.164 1.00 83.25 102 PHE A N 1
ATOM 830 C CA . PHE A 1 102 ? 1.472 3.963 28.325 1.00 83.25 102 PHE A CA 1
ATOM 831 C C . PHE A 1 102 ? 2.740 4.822 28.488 1.00 83.25 102 PHE A C 1
ATOM 833 O O . PHE A 1 102 ? 2.768 5.972 28.065 1.00 83.25 102 PHE A O 1
ATOM 840 N N . HIS A 1 103 ? 3.793 4.273 29.100 1.00 83.69 103 HIS A N 1
ATOM 841 C CA . HIS A 1 103 ? 5.053 4.984 29.368 1.00 83.69 103 HIS A CA 1
ATOM 842 C C . HIS A 1 103 ? 6.143 4.684 28.332 1.00 83.69 103 HIS A C 1
ATOM 844 O O . HIS A 1 103 ? 7.316 4.973 28.568 1.00 83.69 103 HIS A O 1
ATOM 850 N N . ASN A 1 104 ? 5.785 4.053 27.216 1.00 88.38 104 ASN A N 1
ATOM 851 C CA . ASN A 1 104 ? 6.746 3.746 26.174 1.00 88.38 104 ASN A CA 1
ATOM 852 C C . ASN A 1 104 ? 7.155 5.024 25.414 1.00 88.38 104 ASN A C 1
ATOM 854 O O . ASN A 1 104 ? 6.329 5.904 25.167 1.00 88.38 104 ASN A O 1
ATOM 858 N N . ASP A 1 105 ? 8.430 5.126 25.026 1.00 86.75 105 ASP A N 1
ATOM 859 C CA . ASP A 1 105 ? 8.957 6.270 24.273 1.00 86.75 105 ASP A CA 1
ATOM 860 C C . ASP A 1 105 ? 8.480 6.216 22.814 1.00 86.75 105 ASP A C 1
ATOM 862 O O . ASP A 1 105 ? 9.169 5.757 21.896 1.00 86.75 105 ASP A O 1
ATOM 866 N N . PHE A 1 106 ? 7.250 6.681 22.608 1.00 88.44 106 PHE A N 1
ATOM 867 C CA . PHE A 1 106 ? 6.615 6.729 21.298 1.00 88.44 106 PHE A CA 1
ATOM 868 C C . PHE A 1 106 ? 7.336 7.679 20.331 1.00 88.44 106 PHE A C 1
ATOM 870 O O . PHE A 1 106 ? 7.345 7.428 19.127 1.00 88.44 106 PHE A O 1
ATOM 877 N N . TYR A 1 107 ? 7.984 8.739 20.826 1.00 88.00 107 TYR A N 1
ATOM 878 C CA . TYR A 1 107 ? 8.683 9.703 19.970 1.00 88.00 107 TYR A CA 1
ATOM 879 C C . TYR A 1 107 ? 9.871 9.060 19.259 1.00 88.00 107 TYR A C 1
ATOM 881 O O . TYR A 1 107 ? 10.051 9.264 18.054 1.00 88.00 107 TYR A O 1
ATOM 889 N N . HIS A 1 108 ? 10.652 8.246 19.972 1.00 87.12 108 HIS A N 1
ATOM 890 C CA . HIS A 1 108 ? 11.778 7.540 19.366 1.00 87.12 108 HIS A CA 1
ATOM 891 C C . HIS A 1 108 ? 11.314 6.495 18.341 1.00 87.12 108 HIS A C 1
ATOM 893 O O . HIS A 1 108 ? 11.898 6.370 17.262 1.00 87.12 108 HIS A O 1
ATOM 899 N N . GLN A 1 109 ? 10.222 5.787 18.643 1.00 89.31 109 GLN A N 1
ATOM 900 C CA . GLN A 1 109 ? 9.627 4.816 17.722 1.00 89.31 109 GLN A CA 1
ATOM 901 C C . GLN A 1 109 ? 9.083 5.482 16.458 1.00 89.31 109 GLN A C 1
ATOM 903 O O . GLN A 1 109 ? 9.340 4.999 15.355 1.00 89.31 109 GLN A O 1
ATOM 908 N N . LEU A 1 110 ? 8.390 6.613 16.602 1.00 88.94 110 LEU A N 1
ATOM 909 C CA . LEU A 1 110 ? 7.859 7.380 15.480 1.00 88.94 110 LEU A CA 1
ATOM 910 C C . LEU A 1 110 ? 8.984 7.919 14.592 1.00 88.94 110 LEU A C 1
ATOM 912 O O . LEU A 1 110 ? 8.905 7.820 13.369 1.00 88.94 110 LEU A O 1
ATOM 916 N N . PHE A 1 111 ? 10.055 8.445 15.191 1.00 90.62 111 PHE A N 1
ATOM 917 C CA . PHE A 1 111 ? 11.219 8.903 14.436 1.00 90.62 111 PHE A CA 1
ATOM 918 C C . PHE A 1 111 ? 11.837 7.763 13.616 1.00 90.62 111 PHE A C 1
ATOM 920 O O . PHE A 1 111 ? 12.059 7.909 12.411 1.00 90.62 111 PHE A O 1
ATOM 927 N N . PHE A 1 112 ? 12.050 6.602 14.240 1.00 90.44 112 PHE A N 1
ATOM 928 C CA . PHE A 1 112 ? 12.606 5.433 13.564 1.00 90.44 112 PHE A CA 1
ATOM 929 C C . PHE A 1 112 ? 11.686 4.905 12.454 1.00 90.44 112 PHE A C 1
ATOM 931 O O . PHE A 1 112 ? 12.161 4.634 11.351 1.00 90.44 112 PHE A O 1
ATOM 938 N N . LEU A 1 113 ? 10.373 4.839 12.701 1.00 89.00 113 LEU A N 1
ATOM 939 C CA . LEU A 1 113 ? 9.365 4.468 11.706 1.00 89.00 113 LEU A CA 1
ATOM 940 C C . LEU A 1 113 ? 9.429 5.389 10.480 1.00 89.00 113 LEU A C 1
ATOM 942 O O . LEU A 1 113 ? 9.447 4.908 9.344 1.00 89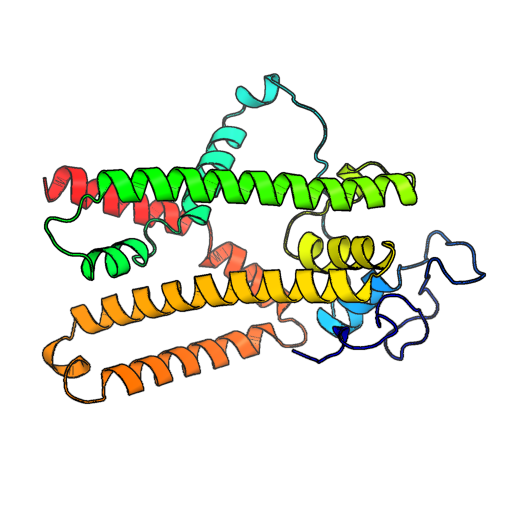.00 113 LEU A O 1
ATOM 946 N N . CYS A 1 114 ? 9.528 6.702 10.706 1.00 89.69 114 CYS A N 1
ATOM 947 C CA . CYS A 1 114 ? 9.617 7.686 9.634 1.00 89.69 114 CYS A CA 1
ATOM 948 C C . CYS A 1 114 ? 10.894 7.534 8.793 1.00 89.69 114 CYS A C 1
ATOM 950 O O . CYS A 1 114 ? 10.857 7.571 7.554 1.00 89.69 114 CYS A O 1
ATOM 952 N N . CYS A 1 115 ? 12.031 7.334 9.463 1.00 90.25 115 CYS A N 1
ATOM 953 C CA . CYS A 1 115 ? 13.313 7.094 8.807 1.00 90.25 115 CYS A CA 1
ATOM 954 C C . CYS A 1 115 ? 13.309 5.789 8.005 1.00 90.25 115 CYS A C 1
ATOM 956 O O . CYS A 1 115 ? 13.755 5.782 6.856 1.00 90.25 115 CYS A O 1
ATOM 958 N N . MET A 1 116 ? 12.781 4.703 8.574 1.00 90.00 116 MET A N 1
ATOM 959 C CA . MET A 1 116 ? 12.691 3.409 7.900 1.00 90.00 116 MET A CA 1
ATOM 960 C C . MET A 1 116 ? 11.794 3.469 6.671 1.00 90.00 116 MET A C 1
ATOM 962 O O . MET A 1 116 ? 12.227 3.063 5.601 1.00 90.00 116 MET A O 1
ATOM 966 N N . ASN A 1 117 ? 10.580 4.010 6.786 1.00 88.56 117 ASN A N 1
ATOM 967 C CA . ASN A 1 117 ? 9.653 4.086 5.657 1.00 88.56 117 ASN A CA 1
ATOM 968 C C . ASN A 1 117 ? 10.245 4.885 4.483 1.00 88.56 117 ASN A C 1
ATOM 970 O O . ASN A 1 117 ? 10.210 4.440 3.331 1.00 88.56 117 ASN A O 1
ATOM 974 N N . SER A 1 118 ? 10.866 6.031 4.779 1.00 88.44 118 SER A N 1
ATOM 975 C CA . SER A 1 118 ? 11.532 6.859 3.765 1.00 88.44 118 SER A CA 1
ATOM 976 C C . SER A 1 118 ? 12.752 6.148 3.164 1.00 88.44 118 SER A C 1
ATOM 978 O O . SER A 1 118 ? 12.938 6.149 1.946 1.00 88.44 118 SER A O 1
ATOM 980 N N . GLY A 1 119 ? 13.560 5.488 4.002 1.00 88.44 119 GLY A N 1
ATOM 981 C CA . GLY A 1 119 ? 14.729 4.716 3.581 1.00 88.44 119 GLY A CA 1
ATOM 982 C C . GLY A 1 119 ? 14.366 3.523 2.695 1.00 88.44 119 GLY A C 1
ATOM 983 O O . GLY A 1 119 ? 14.966 3.342 1.636 1.00 88.44 119 GLY A O 1
ATOM 984 N N . THR A 1 120 ? 13.345 2.752 3.072 1.00 89.06 120 THR A N 1
ATOM 985 C CA . THR A 1 120 ? 12.822 1.628 2.287 1.00 89.06 120 THR A CA 1
ATOM 986 C C . THR A 1 120 ? 12.240 2.107 0.963 1.00 89.06 120 THR A C 1
ATOM 988 O O . THR A 1 120 ? 12.534 1.505 -0.066 1.00 89.06 120 THR A O 1
ATOM 991 N N . SER A 1 121 ? 11.489 3.212 0.954 1.00 87.38 121 SER A N 1
ATOM 992 C CA . SER A 1 121 ? 10.940 3.796 -0.279 1.00 87.38 121 SER A CA 1
ATOM 993 C C . SER A 1 121 ? 12.043 4.253 -1.234 1.00 87.38 121 SER A C 1
ATOM 995 O O . SER A 1 121 ? 11.986 3.984 -2.435 1.00 87.38 121 SER A O 1
ATOM 997 N N . MET A 1 122 ? 13.092 4.887 -0.704 1.00 85.81 122 MET A N 1
ATOM 998 C CA . MET A 1 122 ? 14.252 5.301 -1.490 1.00 85.81 122 MET A CA 1
ATOM 999 C C . MET A 1 122 ? 15.025 4.093 -2.040 1.00 85.81 122 MET A C 1
ATOM 1001 O O . MET A 1 122 ? 15.349 4.060 -3.228 1.00 85.81 122 MET A O 1
ATOM 1005 N N . TYR A 1 123 ? 15.282 3.079 -1.208 1.00 87.44 123 TYR A N 1
ATOM 1006 C CA . TYR A 1 123 ? 15.940 1.839 -1.625 1.00 87.44 123 TYR A CA 1
ATOM 1007 C C . TYR A 1 123 ? 15.134 1.093 -2.698 1.00 87.44 123 TYR A C 1
ATOM 1009 O O . TYR A 1 123 ? 15.691 0.698 -3.722 1.00 87.44 123 TYR A O 1
ATOM 1017 N N . ALA A 1 124 ? 13.818 0.961 -2.507 1.00 86.12 124 ALA A N 1
ATOM 1018 C CA . ALA A 1 124 ? 12.914 0.362 -3.484 1.00 86.12 124 ALA A CA 1
ATOM 1019 C C . ALA A 1 124 ? 12.917 1.146 -4.804 1.00 86.12 124 ALA A C 1
ATOM 1021 O O . ALA A 1 124 ? 12.988 0.540 -5.870 1.00 86.12 124 ALA A O 1
ATOM 1022 N N . GLY A 1 125 ? 12.929 2.482 -4.745 1.00 83.56 125 GLY A N 1
ATOM 1023 C CA . GLY A 1 125 ? 13.088 3.340 -5.917 1.00 83.56 125 GLY A CA 1
ATOM 1024 C C . GLY A 1 125 ? 14.380 3.045 -6.681 1.00 83.56 125 GLY A C 1
ATOM 1025 O O . GLY A 1 125 ? 14.332 2.779 -7.882 1.00 83.56 125 GLY A O 1
ATOM 1026 N N . PHE A 1 126 ? 15.529 3.016 -5.997 1.00 83.19 126 PHE A N 1
ATOM 1027 C CA . PHE A 1 126 ? 16.807 2.665 -6.628 1.00 83.19 126 PHE A CA 1
ATOM 1028 C C . PHE A 1 126 ? 16.787 1.266 -7.250 1.00 83.19 126 PHE A C 1
ATOM 1030 O O . PHE A 1 126 ? 17.226 1.103 -8.390 1.00 83.19 126 PHE A O 1
ATOM 1037 N N . ALA A 1 127 ? 16.243 0.274 -6.542 1.00 85.31 127 ALA A N 1
ATOM 1038 C CA . ALA A 1 127 ? 16.116 -1.085 -7.054 1.00 85.31 127 ALA A CA 1
ATOM 1039 C C . ALA A 1 127 ? 15.259 -1.119 -8.331 1.00 85.31 127 ALA A C 1
ATOM 1041 O O . ALA A 1 127 ? 15.719 -1.617 -9.360 1.00 85.31 127 ALA A O 1
ATOM 1042 N N . ILE A 1 128 ? 14.074 -0.499 -8.311 1.00 83.25 128 ILE A N 1
ATOM 1043 C CA . ILE A 1 128 ? 13.153 -0.459 -9.453 1.00 83.25 128 ILE A CA 1
ATOM 1044 C C . ILE A 1 128 ? 13.789 0.238 -10.659 1.00 83.25 128 ILE A C 1
ATOM 1046 O O . ILE A 1 128 ? 13.794 -0.310 -11.764 1.00 83.25 128 ILE A O 1
ATOM 1050 N N . PHE A 1 129 ? 14.370 1.424 -10.464 1.00 82.38 129 PHE A N 1
ATOM 1051 C CA . PHE A 1 129 ? 14.982 2.174 -11.560 1.00 82.38 129 PHE A CA 1
ATOM 1052 C C . PHE A 1 129 ? 16.255 1.514 -12.101 1.00 82.38 129 PHE A C 1
ATOM 1054 O O . PHE A 1 129 ? 16.539 1.663 -13.287 1.00 82.38 129 PHE A O 1
ATOM 1061 N N . SE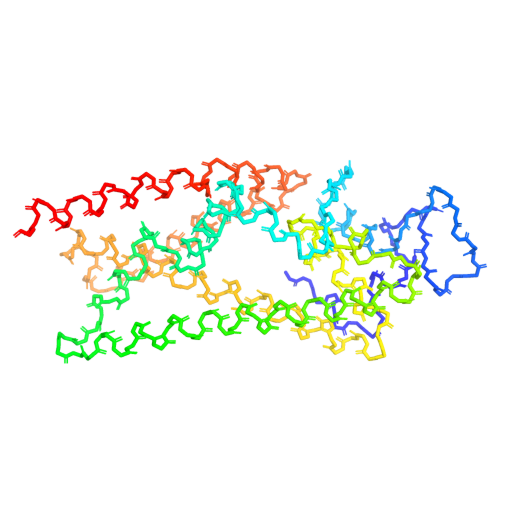R A 1 130 ? 16.993 0.748 -11.291 1.00 84.56 130 SER A N 1
ATOM 1062 C CA . SER A 1 130 ? 18.151 -0.019 -11.773 1.00 84.56 130 SER A CA 1
ATOM 1063 C C . SER A 1 130 ? 17.737 -1.141 -12.733 1.00 84.56 130 SER A C 1
ATOM 1065 O O . SER A 1 130 ? 18.315 -1.283 -13.811 1.00 84.56 130 SER A O 1
ATOM 1067 N N . VAL A 1 131 ? 16.669 -1.871 -12.397 1.00 82.81 131 VAL A N 1
ATOM 1068 C CA . VAL A 1 131 ? 16.105 -2.953 -13.218 1.00 82.81 131 VAL A CA 1
ATOM 1069 C C . VAL A 1 131 ? 15.499 -2.398 -14.510 1.00 82.81 131 VAL A C 1
ATOM 1071 O O . VAL A 1 131 ? 15.752 -2.925 -15.595 1.00 82.81 131 VAL A O 1
ATOM 1074 N N . LEU A 1 132 ? 14.748 -1.295 -14.421 1.00 80.00 132 LEU A N 1
ATOM 1075 C CA . LEU A 1 132 ? 14.199 -0.618 -15.601 1.00 80.00 132 LEU A CA 1
ATOM 1076 C C . LEU A 1 132 ? 15.295 0.010 -16.473 1.00 80.00 132 LEU A C 1
ATOM 1078 O O . LEU A 1 132 ? 15.178 -0.000 -17.696 1.00 80.00 132 LEU A O 1
ATOM 1082 N N . GLY A 1 133 ? 16.365 0.530 -15.868 1.00 79.62 133 GLY A N 1
ATOM 1083 C CA . GLY A 1 133 ? 17.524 1.076 -16.574 1.00 79.62 133 GLY A CA 1
ATOM 1084 C C . GLY A 1 133 ? 18.286 0.012 -17.363 1.00 79.62 133 GLY A C 1
ATOM 1085 O O . GLY A 1 133 ? 18.631 0.248 -18.519 1.00 79.62 133 GLY A O 1
ATOM 1086 N N . PHE A 1 134 ? 18.470 -1.177 -16.782 1.00 82.31 134 PHE A N 1
ATOM 1087 C CA . PHE A 1 134 ? 19.010 -2.336 -17.496 1.00 82.31 134 PHE A CA 1
ATOM 1088 C C . PHE A 1 134 ? 18.134 -2.709 -18.700 1.00 82.31 134 PHE A C 1
ATOM 1090 O O . PHE A 1 134 ? 18.640 -2.846 -19.811 1.00 82.31 134 PHE A O 1
ATOM 1097 N N . MET A 1 135 ? 16.809 -2.774 -18.516 1.00 79.00 135 MET A N 1
ATOM 1098 C CA . MET A 1 135 ? 15.889 -3.074 -19.620 1.00 79.00 135 MET A CA 1
ATOM 1099 C C . MET A 1 135 ? 15.935 -2.009 -20.731 1.00 79.00 135 MET A C 1
ATOM 1101 O O . MET A 1 135 ? 15.885 -2.336 -21.915 1.00 79.00 135 MET A O 1
ATOM 1105 N N . ALA A 1 136 ? 16.027 -0.732 -20.355 1.00 77.88 136 ALA A N 1
ATOM 1106 C CA . ALA A 1 136 ? 16.146 0.382 -21.290 1.00 77.88 136 ALA A CA 1
ATOM 1107 C C . ALA A 1 136 ? 17.431 0.278 -22.131 1.00 77.88 136 ALA A C 1
ATOM 1109 O O . ALA A 1 136 ? 17.385 0.481 -23.344 1.00 77.88 136 ALA A O 1
ATOM 1110 N N . HIS A 1 137 ? 18.547 -0.105 -21.502 1.00 77.50 137 HIS A N 1
ATOM 1111 C CA . HIS A 1 137 ? 19.824 -0.333 -22.177 1.00 77.50 137 HIS A CA 1
ATOM 1112 C C . HIS A 1 137 ? 19.757 -1.504 -23.171 1.00 77.50 137 HIS A C 1
ATOM 1114 O O . HIS A 1 137 ? 20.145 -1.337 -24.323 1.00 77.50 137 HIS A O 1
ATOM 1120 N N . GLU A 1 138 ? 19.200 -2.649 -22.765 1.00 77.44 138 GLU A N 1
ATOM 1121 C CA . GLU A 1 138 ? 19.065 -3.839 -23.626 1.00 77.44 138 GLU A CA 1
ATOM 1122 C C . GLU A 1 138 ? 18.138 -3.613 -24.831 1.00 77.44 138 GLU A C 1
ATOM 1124 O O . GLU A 1 138 ? 18.358 -4.162 -25.908 1.00 77.44 138 GLU A O 1
ATOM 1129 N N . GLN A 1 139 ? 17.094 -2.795 -24.676 1.00 73.50 139 GLN A N 1
ATOM 1130 C CA . GLN A 1 139 ? 16.111 -2.537 -25.738 1.00 73.50 139 GLN A CA 1
ATOM 1131 C C . GLN A 1 139 ? 16.421 -1.280 -26.564 1.00 73.50 139 GLN A C 1
ATOM 1133 O O . GLN A 1 139 ? 15.668 -0.960 -27.483 1.00 73.50 139 GLN A O 1
ATOM 1138 N N . GLY A 1 140 ? 17.484 -0.538 -26.233 1.00 73.25 140 GLY A N 1
ATOM 1139 C CA . GLY A 1 140 ? 17.798 0.745 -26.871 1.00 73.25 140 GLY A CA 1
ATOM 1140 C C . GLY A 1 140 ? 16.706 1.811 -26.692 1.00 73.25 140 GLY A C 1
ATOM 1141 O O . GLY A 1 140 ? 16.622 2.752 -27.481 1.00 73.25 140 GLY A O 1
ATOM 1142 N N . LEU A 1 141 ? 15.847 1.663 -25.679 1.00 75.25 141 LEU A N 1
ATOM 1143 C CA . LEU A 1 141 ? 14.737 2.571 -25.385 1.00 75.25 141 LEU A CA 1
ATOM 1144 C C . LEU A 1 141 ? 15.107 3.523 -24.247 1.00 75.25 141 LEU A C 1
ATOM 1146 O O . LEU A 1 141 ? 15.994 3.263 -23.440 1.00 75.25 141 LEU A O 1
ATOM 1150 N N . THR A 1 142 ? 14.399 4.645 -24.137 1.00 72.25 142 THR A N 1
ATOM 1151 C CA . THR A 1 142 ? 14.577 5.540 -22.982 1.00 72.25 142 THR A CA 1
ATOM 1152 C C . THR A 1 142 ? 13.824 5.009 -21.761 1.00 72.25 142 THR A C 1
ATOM 1154 O O . THR A 1 142 ? 12.721 4.489 -21.901 1.00 72.25 142 THR A O 1
ATOM 1157 N N . VAL A 1 143 ? 14.360 5.200 -20.546 1.00 68.31 143 VAL A N 1
ATOM 1158 C CA . VAL A 1 143 ? 13.728 4.741 -19.284 1.00 68.31 143 VAL A CA 1
ATOM 1159 C C . VAL A 1 143 ? 12.269 5.201 -19.164 1.00 68.31 143 VAL A C 1
ATOM 1161 O O . VAL A 1 143 ? 11.406 4.429 -18.760 1.00 68.31 143 VAL A O 1
ATOM 1164 N N . GLY A 1 144 ? 11.958 6.426 -19.597 1.00 64.06 144 GLY A N 1
ATOM 1165 C CA . GLY A 1 144 ? 10.592 6.957 -19.572 1.00 64.06 144 GLY A CA 1
ATOM 1166 C C . GLY A 1 144 ? 9.621 6.294 -20.559 1.00 64.06 144 GLY A C 1
ATOM 1167 O O . GLY A 1 144 ? 8.416 6.440 -20.403 1.00 64.06 144 GLY A O 1
ATOM 1168 N N . GLN A 1 145 ? 10.108 5.572 -21.571 1.00 64.69 145 GLN A N 1
ATOM 1169 C CA . GLN A 1 145 ? 9.257 4.774 -22.460 1.00 64.69 145 GLN A CA 1
ATOM 1170 C C . GLN A 1 145 ? 8.950 3.390 -21.884 1.00 64.69 145 GLN A C 1
ATOM 1172 O O . GLN A 1 145 ? 7.982 2.778 -22.328 1.00 64.69 145 GLN A O 1
ATOM 1177 N N . VAL A 1 146 ? 9.754 2.905 -20.937 1.00 67.19 146 VAL A N 1
ATOM 1178 C CA . VAL A 1 146 ? 9.617 1.572 -20.324 1.00 67.19 146 VAL A CA 1
ATOM 1179 C C . VAL A 1 146 ? 8.993 1.626 -18.928 1.00 67.19 146 VAL A C 1
ATOM 1181 O O . VAL A 1 146 ? 8.437 0.634 -18.465 1.00 67.19 146 VAL A O 1
ATOM 1184 N N . ALA A 1 147 ? 9.052 2.785 -18.270 1.00 64.94 147 ALA A N 1
ATOM 1185 C CA . ALA A 1 147 ? 8.356 3.049 -17.021 1.00 64.94 147 ALA A CA 1
ATOM 1186 C C . ALA A 1 147 ? 6.889 3.427 -17.298 1.00 64.94 147 ALA A C 1
ATOM 1188 O O . ALA A 1 147 ? 6.574 4.573 -17.608 1.00 64.94 147 ALA A O 1
ATOM 1189 N N . GLU A 1 148 ? 5.986 2.455 -17.203 1.00 64.50 148 GLU A N 1
ATOM 1190 C CA . GLU A 1 148 ? 4.542 2.717 -17.132 1.00 64.50 148 GLU A CA 1
ATOM 1191 C C . GLU A 1 148 ? 4.123 3.082 -15.698 1.00 64.50 148 GLU A C 1
ATOM 1193 O O . GLU A 1 148 ? 4.867 2.860 -14.747 1.00 64.50 148 GLU A O 1
ATOM 1198 N N . SER A 1 149 ? 2.950 3.684 -15.509 1.00 60.81 149 SER A N 1
ATOM 1199 C CA . SER A 1 149 ? 2.423 3.998 -14.173 1.00 60.81 149 SER A CA 1
ATOM 1200 C C . SER A 1 149 ? 1.273 3.068 -13.803 1.00 60.81 149 SER A C 1
ATOM 1202 O O . SER A 1 149 ? 0.513 2.628 -14.663 1.00 60.81 149 SER A O 1
ATOM 1204 N N . GLY A 1 150 ? 1.135 2.789 -12.506 1.00 69.00 150 GLY A N 1
ATOM 1205 C CA . GLY A 1 150 ? 0.079 1.933 -11.970 1.00 69.00 150 GLY A CA 1
ATOM 1206 C C . GLY A 1 150 ? 0.453 0.444 -11.920 1.00 69.00 150 GLY A C 1
ATOM 1207 O O . GLY A 1 150 ? 1.629 0.090 -12.043 1.00 69.00 150 GLY A O 1
ATOM 1208 N N . PRO A 1 151 ? -0.533 -0.453 -11.734 1.00 69.38 151 PRO A N 1
ATOM 1209 C CA . PRO A 1 151 ? -0.288 -1.886 -11.541 1.00 69.38 151 PRO A CA 1
ATOM 1210 C C . PRO A 1 151 ? 0.418 -2.548 -12.738 1.00 69.38 151 PRO A C 1
ATOM 1212 O O . PRO A 1 151 ? 1.154 -3.517 -12.557 1.00 69.38 151 PRO A O 1
ATOM 1215 N N . GLY A 1 152 ? 0.278 -1.991 -13.947 1.00 69.88 152 GLY A N 1
ATOM 1216 C CA . GLY A 1 152 ? 0.990 -2.451 -15.145 1.00 69.88 152 GLY A CA 1
ATOM 1217 C C . GLY A 1 152 ? 2.517 -2.379 -15.022 1.00 69.88 152 GLY A C 1
ATOM 1218 O O . GLY A 1 152 ? 3.213 -3.238 -15.557 1.00 69.88 152 GLY A O 1
ATOM 1219 N N . LEU A 1 153 ? 3.069 -1.447 -14.236 1.00 75.62 153 LEU A N 1
ATOM 1220 C CA . LEU A 1 153 ? 4.518 -1.368 -14.027 1.00 75.62 153 LEU A CA 1
ATOM 1221 C C . LEU A 1 153 ? 5.055 -2.594 -13.279 1.00 75.62 153 LEU A C 1
ATOM 1223 O O . LEU A 1 153 ? 6.027 -3.220 -13.703 1.00 75.62 153 LEU A O 1
ATOM 1227 N N . ALA A 1 154 ? 4.403 -2.946 -12.169 1.00 77.38 154 ALA A N 1
ATOM 1228 C CA . ALA A 1 154 ? 4.816 -4.063 -11.330 1.00 77.38 154 ALA A CA 1
ATOM 1229 C C . ALA A 1 154 ? 4.542 -5.412 -12.004 1.00 77.38 154 ALA A C 1
ATOM 1231 O O . ALA A 1 154 ? 5.345 -6.332 -11.871 1.00 77.38 154 ALA A O 1
ATOM 1232 N N . PHE A 1 155 ? 3.435 -5.533 -12.740 1.00 77.25 155 PHE A N 1
ATOM 1233 C CA . PHE A 1 155 ? 3.014 -6.812 -13.303 1.00 77.25 155 PHE A CA 1
ATOM 1234 C C . PHE A 1 155 ? 3.427 -7.023 -14.760 1.00 77.25 155 PHE A C 1
ATOM 1236 O O . PHE A 1 155 ? 3.601 -8.162 -15.146 1.00 77.25 155 PHE A O 1
ATOM 1243 N N . ILE A 1 156 ? 3.685 -5.992 -15.564 1.00 73.81 156 ILE A N 1
ATOM 1244 C CA . ILE A 1 156 ? 4.065 -6.161 -16.980 1.00 73.81 156 ILE A CA 1
ATOM 1245 C C . ILE A 1 156 ? 5.535 -5.803 -17.188 1.00 73.81 156 ILE A C 1
ATOM 1247 O O . ILE A 1 156 ? 6.318 -6.627 -17.670 1.00 73.81 156 ILE A O 1
ATOM 1251 N N . ALA A 1 157 ? 5.937 -4.591 -16.798 1.00 78.69 157 ALA A N 1
ATOM 1252 C CA . ALA A 1 157 ? 7.295 -4.117 -17.052 1.00 78.69 157 ALA A CA 1
ATOM 1253 C C . ALA A 1 157 ? 8.337 -4.895 -16.231 1.00 78.69 157 ALA A C 1
ATOM 1255 O O . ALA A 1 157 ? 9.358 -5.324 -16.768 1.00 78.69 157 ALA A O 1
ATOM 1256 N N . TYR A 1 158 ? 8.081 -5.151 -14.947 1.00 80.50 158 TYR A N 1
ATOM 1257 C CA . TYR A 1 158 ? 9.070 -5.805 -14.085 1.00 80.50 158 TYR A CA 1
ATOM 1258 C C . TYR A 1 158 ? 9.358 -7.271 -14.451 1.00 80.50 158 TYR A C 1
ATOM 1260 O O . TYR A 1 158 ? 10.528 -7.616 -14.638 1.00 80.50 158 TYR A O 1
ATOM 1268 N N . PRO A 1 159 ? 8.350 -8.147 -14.644 1.00 82.31 159 PRO A N 1
ATOM 1269 C CA . PRO A 1 159 ? 8.597 -9.529 -15.052 1.00 82.31 159 PRO A CA 1
ATOM 1270 C C . PRO A 1 159 ? 9.248 -9.616 -16.435 1.00 82.31 159 PRO A C 1
ATOM 1272 O O . PRO A 1 159 ? 10.033 -10.534 -16.681 1.00 82.31 159 PRO A O 1
ATOM 1275 N N . ARG A 1 160 ? 8.981 -8.636 -17.314 1.00 78.69 160 ARG A N 1
ATOM 1276 C CA . ARG A 1 160 ? 9.682 -8.482 -18.595 1.00 78.69 160 ARG A CA 1
ATOM 1277 C C . ARG A 1 160 ? 11.163 -8.164 -18.407 1.00 78.69 160 ARG A C 1
ATOM 1279 O O . ARG A 1 160 ? 11.979 -8.741 -19.116 1.00 78.69 160 ARG A O 1
ATOM 1286 N N . ALA A 1 161 ? 11.509 -7.294 -17.460 1.00 82.62 161 ALA A N 1
ATOM 1287 C CA . ALA A 1 161 ? 12.901 -6.937 -17.169 1.00 82.62 161 ALA A CA 1
ATOM 1288 C C . ALA A 1 161 ? 13.657 -8.145 -16.614 1.00 82.62 161 ALA A C 1
ATOM 1290 O O . ALA A 1 161 ? 14.733 -8.500 -17.085 1.00 82.62 161 ALA A O 1
ATOM 1291 N N . VAL A 1 162 ? 13.040 -8.814 -15.641 1.00 84.44 162 VAL A N 1
ATOM 1292 C CA . VAL A 1 162 ? 13.601 -9.978 -14.957 1.00 84.44 162 VAL A CA 1
ATOM 1293 C C . VAL A 1 162 ? 13.805 -11.154 -15.917 1.00 84.44 162 VAL A C 1
ATOM 1295 O O . VAL A 1 162 ? 14.791 -11.876 -15.796 1.00 84.44 162 VAL A O 1
ATOM 1298 N N . ALA A 1 163 ? 12.928 -11.326 -16.912 1.00 81.25 163 ALA A N 1
ATOM 1299 C CA . ALA A 1 163 ? 13.078 -12.361 -17.936 1.00 81.25 163 ALA A CA 1
ATOM 1300 C C . ALA A 1 163 ? 14.330 -12.182 -18.818 1.00 81.25 163 ALA A C 1
ATOM 1302 O O . ALA A 1 163 ? 14.802 -13.165 -19.384 1.00 81.25 163 ALA A O 1
ATOM 1303 N N . GLN A 1 164 ? 14.866 -10.961 -18.925 1.00 80.38 164 GLN A N 1
ATOM 1304 C CA . GLN A 1 164 ? 16.070 -10.644 -19.705 1.00 80.38 164 GLN A CA 1
ATOM 1305 C C . GLN A 1 164 ? 17.364 -10.798 -18.888 1.00 80.38 164 GLN A C 1
ATOM 1307 O O . GLN A 1 164 ? 18.455 -10.741 -19.447 1.00 80.38 164 GLN A O 1
ATOM 1312 N N . MET A 1 165 ? 17.264 -11.011 -17.573 1.00 81.19 165 MET A N 1
ATOM 1313 C CA . MET A 1 165 ? 18.424 -11.158 -16.693 1.00 81.19 165 MET A CA 1
ATOM 1314 C C . MET A 1 165 ? 18.938 -12.607 -16.657 1.00 81.19 165 MET A C 1
ATOM 1316 O O . MET A 1 165 ? 18.143 -13.553 -16.697 1.00 81.19 165 MET A O 1
ATOM 1320 N N . PRO A 1 166 ? 20.258 -12.821 -16.509 1.00 81.00 166 PRO A N 1
ATOM 1321 C CA . PRO A 1 166 ? 20.799 -14.155 -16.270 1.00 81.00 166 PRO A CA 1
ATOM 1322 C C . PRO A 1 166 ? 20.273 -14.711 -14.934 1.00 81.00 166 PRO A C 1
ATOM 1324 O O . PRO A 1 166 ? 20.278 -14.023 -13.913 1.00 81.00 166 PRO A O 1
ATOM 1327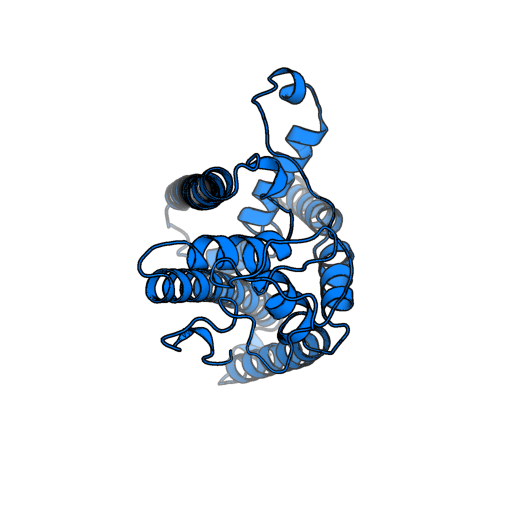 N N . GLY A 1 167 ? 19.802 -15.963 -14.930 1.00 84.00 167 GLY A N 1
ATOM 1328 C CA . GLY A 1 167 ? 19.173 -16.571 -13.746 1.00 84.00 167 GLY A CA 1
ATOM 1329 C C . GLY A 1 167 ? 17.755 -16.056 -13.451 1.00 84.00 167 GLY A C 1
ATOM 1330 O O . GLY A 1 167 ? 17.347 -16.003 -12.290 1.00 84.00 167 GLY A O 1
ATOM 1331 N N . SER A 1 168 ? 17.008 -15.671 -14.491 1.00 82.75 168 SER A N 1
ATOM 1332 C CA . SER A 1 168 ? 15.676 -15.046 -14.433 1.00 82.75 168 SER A CA 1
ATOM 1333 C C . SER A 1 168 ? 14.655 -15.733 -13.512 1.00 82.75 168 SER A C 1
ATOM 1335 O O . SER A 1 168 ? 13.845 -15.048 -12.888 1.00 82.75 168 SER A O 1
ATOM 1337 N N . THR A 1 169 ? 14.706 -17.059 -13.349 1.00 83.25 169 THR A N 1
ATOM 1338 C CA . THR A 1 169 ? 13.797 -17.807 -12.461 1.00 83.25 169 THR A CA 1
ATOM 1339 C C . THR A 1 169 ? 13.945 -17.409 -10.988 1.00 83.25 169 THR A C 1
ATOM 1341 O O . THR A 1 169 ? 12.940 -17.198 -10.311 1.00 83.25 169 THR A O 1
ATOM 1344 N N . ILE A 1 170 ? 15.176 -17.247 -10.485 1.00 88.56 170 ILE A N 1
ATOM 1345 C CA . ILE A 1 170 ? 15.423 -16.878 -9.077 1.00 88.56 170 ILE A CA 1
ATOM 1346 C C . ILE A 1 170 ? 14.909 -15.461 -8.816 1.00 88.56 170 ILE A C 1
ATOM 1348 O O . ILE A 1 170 ? 14.177 -15.222 -7.856 1.00 88.56 170 ILE A O 1
ATOM 1352 N N . TRP A 1 171 ? 15.241 -14.531 -9.711 1.00 85.69 171 TRP A N 1
ATOM 1353 C CA . TRP A 1 171 ? 14.813 -13.138 -9.623 1.00 85.69 171 TRP A CA 1
ATOM 1354 C C . TRP A 1 171 ? 13.291 -12.988 -9.710 1.00 85.69 171 TRP A C 1
ATOM 1356 O O . TRP A 1 171 ? 12.715 -12.187 -8.974 1.00 85.69 171 TRP A O 1
ATOM 1366 N N . ALA A 1 172 ? 12.623 -13.791 -10.544 1.00 85.50 172 ALA A N 1
ATOM 1367 C CA . ALA A 1 172 ? 11.168 -13.787 -10.646 1.00 85.50 172 ALA A CA 1
ATOM 1368 C C . ALA A 1 172 ? 10.520 -14.278 -9.344 1.00 85.50 172 ALA A C 1
ATOM 1370 O O . ALA A 1 172 ? 9.604 -13.630 -8.838 1.00 85.50 172 ALA A O 1
ATOM 1371 N N . ILE A 1 173 ? 11.018 -15.380 -8.768 1.00 88.25 173 ILE A N 1
ATOM 1372 C CA . ILE A 1 173 ? 10.515 -15.901 -7.488 1.00 88.25 173 ILE A CA 1
ATOM 1373 C C . ILE A 1 173 ? 10.684 -14.853 -6.384 1.00 88.25 173 ILE A C 1
ATOM 1375 O O . ILE A 1 173 ? 9.712 -14.545 -5.697 1.00 88.25 173 ILE A O 1
ATOM 1379 N N . LEU A 1 174 ? 11.876 -14.261 -6.246 1.00 88.75 174 LEU A N 1
ATOM 1380 C CA . LEU A 1 174 ? 12.140 -13.232 -5.235 1.00 88.75 174 LEU A CA 1
ATOM 1381 C C . LEU A 1 174 ? 11.219 -12.016 -5.393 1.00 88.75 174 LEU A C 1
ATOM 1383 O O . LEU A 1 174 ? 10.679 -11.529 -4.403 1.00 88.75 174 LEU A O 1
ATOM 1387 N N . PHE A 1 175 ? 10.984 -11.562 -6.625 1.00 86.62 175 PHE A N 1
ATOM 1388 C CA . PHE A 1 175 ? 10.107 -10.427 -6.903 1.00 86.62 175 PHE A CA 1
ATOM 1389 C C . PHE A 1 175 ? 8.643 -10.697 -6.525 1.00 86.62 175 PHE A C 1
ATOM 1391 O O . PHE A 1 175 ? 8.017 -9.885 -5.841 1.00 86.62 175 PHE A O 1
ATOM 1398 N N . PHE A 1 176 ? 8.090 -11.849 -6.916 1.00 86.88 176 PHE A N 1
ATOM 1399 C CA . PHE A 1 176 ? 6.702 -12.181 -6.582 1.00 86.88 176 PHE A CA 1
ATOM 1400 C C . PHE A 1 176 ? 6.513 -12.500 -5.098 1.00 86.88 176 PHE A C 1
ATOM 1402 O O . PHE A 1 176 ? 5.490 -12.121 -4.526 1.00 86.88 176 PHE A O 1
ATOM 1409 N N . VAL A 1 177 ? 7.492 -13.146 -4.454 1.00 90.38 177 VAL A N 1
ATOM 1410 C CA . VAL A 1 177 ? 7.487 -13.346 -2.997 1.00 90.38 177 VAL A CA 1
ATOM 1411 C C . VAL A 1 177 ? 7.538 -12.001 -2.280 1.00 90.38 177 VAL A C 1
ATOM 1413 O O . VAL A 1 177 ? 6.755 -11.785 -1.362 1.00 90.38 177 VAL A O 1
ATOM 1416 N N . MET A 1 178 ? 8.379 -11.068 -2.730 1.00 90.25 178 MET A N 1
ATOM 1417 C CA . MET A 1 178 ? 8.429 -9.714 -2.180 1.00 90.25 178 MET A CA 1
ATOM 1418 C C . MET A 1 178 ? 7.067 -9.012 -2.284 1.00 90.25 178 MET A C 1
ATOM 1420 O O . MET A 1 178 ? 6.555 -8.563 -1.263 1.00 90.25 178 MET A O 1
ATOM 1424 N N . ILE A 1 179 ? 6.449 -8.950 -3.474 1.00 88.56 179 ILE A N 1
ATOM 1425 C CA . ILE A 1 179 ? 5.121 -8.321 -3.651 1.00 88.56 179 ILE A CA 1
ATOM 1426 C C . ILE A 1 179 ? 4.078 -8.960 -2.729 1.00 88.56 179 ILE A C 1
ATOM 1428 O O . ILE A 1 179 ? 3.267 -8.263 -2.122 1.00 88.56 179 ILE A O 1
ATOM 1432 N N . MET A 1 180 ? 4.104 -10.284 -2.601 1.00 89.31 180 MET A N 1
ATOM 1433 C CA . MET A 1 180 ? 3.172 -11.011 -1.749 1.00 89.31 180 MET A CA 1
ATOM 1434 C C . MET A 1 180 ? 3.382 -10.717 -0.266 1.00 89.31 180 MET A C 1
ATOM 1436 O O . MET A 1 180 ? 2.405 -10.494 0.440 1.00 89.31 180 MET A O 1
ATOM 1440 N N . LEU A 1 181 ? 4.628 -10.693 0.210 1.00 90.06 181 LEU A N 1
ATOM 1441 C CA . LEU A 1 181 ? 4.944 -10.367 1.600 1.00 90.06 181 LEU A CA 1
ATOM 1442 C C . LEU A 1 181 ? 4.563 -8.922 1.934 1.00 90.06 181 LEU A C 1
ATOM 1444 O O . LEU A 1 181 ? 3.998 -8.685 3.000 1.00 90.06 181 LEU A O 1
ATOM 1448 N N . LEU A 1 182 ? 4.805 -7.981 1.013 1.00 90.38 182 LEU A N 1
ATOM 1449 C CA . LEU A 1 182 ? 4.363 -6.590 1.154 1.00 90.38 182 LEU A CA 1
ATOM 1450 C C . LEU A 1 182 ? 2.834 -6.508 1.261 1.00 90.38 182 LEU A C 1
ATOM 1452 O O . LEU A 1 182 ? 2.317 -5.898 2.194 1.00 90.38 182 LEU A O 1
ATOM 1456 N N . GLY A 1 183 ? 2.112 -7.181 0.361 1.00 90.12 183 GLY A N 1
ATOM 1457 C CA . GLY A 1 183 ? 0.650 -7.222 0.390 1.00 90.12 183 GLY A CA 1
ATOM 1458 C C . GLY A 1 183 ? 0.101 -7.857 1.669 1.00 90.12 183 GLY A C 1
ATOM 1459 O O . GLY A 1 183 ? -0.755 -7.274 2.326 1.00 90.12 183 GLY A O 1
ATOM 1460 N N . LEU A 1 184 ? 0.613 -9.027 2.059 1.00 90.81 184 LEU A N 1
ATOM 1461 C CA . LEU A 1 184 ? 0.175 -9.736 3.264 1.00 90.81 184 LEU A CA 1
ATOM 1462 C C . LEU A 1 184 ? 0.441 -8.926 4.536 1.00 90.81 184 LEU A C 1
ATOM 1464 O O . LEU A 1 184 ? -0.450 -8.823 5.376 1.00 90.81 184 LEU A O 1
ATOM 1468 N N . GLY A 1 185 ? 1.625 -8.317 4.663 1.00 89.88 185 GLY A N 1
ATOM 1469 C CA . GLY A 1 185 ? 1.977 -7.488 5.817 1.00 89.88 185 GLY A CA 1
ATOM 1470 C C . GLY A 1 185 ? 0.994 -6.335 6.022 1.00 89.88 185 GLY A C 1
ATOM 1471 O O . GLY A 1 185 ? 0.457 -6.166 7.117 1.00 89.88 185 GLY A O 1
ATOM 1472 N N . SER A 1 186 ? 0.684 -5.598 4.954 1.00 89.88 186 SER A N 1
ATOM 1473 C CA . SER A 1 186 ? -0.295 -4.507 5.009 1.00 89.88 186 SER A CA 1
ATOM 1474 C C . SER A 1 186 ? -1.718 -5.000 5.289 1.00 89.88 186 SER A C 1
ATOM 1476 O O . SER A 1 186 ? -2.440 -4.366 6.056 1.00 89.88 186 SER A O 1
ATOM 1478 N N . GLN A 1 187 ? -2.129 -6.138 4.717 1.00 91.06 187 GLN A N 1
ATOM 1479 C CA . GLN A 1 187 ? -3.468 -6.696 4.945 1.00 91.06 187 GLN A CA 1
ATOM 1480 C C . GLN A 1 187 ? -3.681 -7.140 6.396 1.00 91.06 187 GLN A C 1
ATOM 1482 O O . GLN A 1 187 ? -4.753 -6.896 6.947 1.00 91.06 187 GLN A O 1
ATOM 1487 N N . PHE A 1 188 ? -2.672 -7.735 7.042 1.00 90.88 188 PHE A N 1
ATOM 1488 C CA . PHE A 1 188 ? -2.779 -8.116 8.454 1.00 90.88 188 PHE A CA 1
ATOM 1489 C C . PHE A 1 188 ? -3.018 -6.905 9.355 1.00 90.88 188 PHE A C 1
ATOM 1491 O O . PHE A 1 188 ? -3.918 -6.939 10.191 1.00 90.88 188 PHE A O 1
ATOM 1498 N N . VAL A 1 189 ? -2.264 -5.823 9.148 1.00 90.50 189 VAL A N 1
ATOM 1499 C CA . VAL A 1 189 ? -2.431 -4.582 9.918 1.00 90.50 189 VAL A CA 1
ATOM 1500 C C . VAL A 1 189 ? -3.791 -3.935 9.642 1.00 90.50 189 VAL A C 1
ATOM 1502 O O . VAL A 1 189 ? -4.451 -3.489 10.577 1.00 90.50 189 VAL A O 1
ATOM 1505 N N . GLY A 1 190 ? -4.236 -3.924 8.382 1.00 90.50 190 GLY A N 1
ATOM 1506 C CA . GLY A 1 190 ? -5.533 -3.364 7.995 1.00 90.50 190 GLY A CA 1
ATOM 1507 C C . GLY A 1 190 ? -6.718 -4.086 8.640 1.00 90.50 190 GLY A C 1
ATOM 1508 O O . GLY A 1 190 ? -7.602 -3.450 9.217 1.00 90.50 190 GLY A O 1
ATOM 1509 N N . VAL A 1 191 ? -6.721 -5.422 8.583 1.00 92.50 191 VAL A N 1
ATOM 1510 C CA . VAL A 1 191 ? -7.765 -6.235 9.221 1.00 92.50 191 VAL A CA 1
ATOM 1511 C C . VAL A 1 191 ? -7.716 -6.070 10.737 1.00 92.50 191 VAL A C 1
ATOM 1513 O O . VAL A 1 191 ? -8.762 -5.839 11.337 1.00 92.50 191 VAL A O 1
ATOM 1516 N N . GLU A 1 192 ? -6.534 -6.123 11.358 1.00 90.50 192 GLU A N 1
ATOM 1517 C CA . GLU A 1 192 ? -6.409 -5.935 12.808 1.00 90.50 192 GLU A CA 1
ATOM 1518 C C . GLU A 1 192 ? -6.953 -4.566 13.238 1.00 90.50 192 GLU A C 1
ATOM 1520 O O . GLU A 1 192 ? -7.778 -4.504 14.144 1.00 90.50 192 GLU A O 1
ATOM 1525 N N . GLY A 1 193 ? -6.608 -3.485 12.530 1.00 91.69 193 GLY A N 1
ATOM 1526 C CA . GLY A 1 193 ? -7.101 -2.138 12.834 1.00 91.69 193 GLY A CA 1
ATOM 1527 C C . GLY A 1 193 ? -8.627 -2.018 12.795 1.00 91.69 193 GLY A C 1
ATOM 1528 O O . GLY A 1 193 ? -9.235 -1.432 13.698 1.00 91.69 193 GLY A O 1
ATOM 1529 N N . PHE A 1 194 ? -9.267 -2.624 11.793 1.00 91.88 194 PHE A N 1
ATOM 1530 C CA . PHE A 1 194 ? -10.728 -2.670 11.706 1.00 91.88 194 PHE A CA 1
ATOM 1531 C C . PHE A 1 194 ? -11.346 -3.510 12.833 1.00 91.88 194 PHE A C 1
ATOM 1533 O O . PHE A 1 194 ? -12.289 -3.072 13.497 1.00 91.88 194 PHE A O 1
ATOM 1540 N N . ILE A 1 195 ? -10.807 -4.707 13.075 1.00 92.31 195 ILE A N 1
ATOM 1541 C CA . ILE A 1 195 ? -11.313 -5.618 14.105 1.00 92.31 195 ILE A CA 1
ATOM 1542 C C . ILE A 1 195 ? -11.197 -4.983 15.491 1.00 92.31 195 ILE A C 1
ATOM 1544 O O . ILE A 1 195 ? -12.171 -5.012 16.243 1.00 92.31 195 ILE A O 1
ATOM 1548 N N . THR A 1 196 ? -10.047 -4.399 15.827 1.00 91.69 196 THR A N 1
ATOM 1549 C CA . THR A 1 196 ? -9.814 -3.717 17.106 1.00 91.69 196 THR A CA 1
ATOM 1550 C C . THR A 1 196 ? -10.828 -2.598 17.310 1.00 91.69 196 THR A C 1
ATOM 1552 O O . THR A 1 196 ? -11.500 -2.576 18.338 1.00 91.69 196 THR A O 1
ATOM 1555 N N . SER A 1 197 ? -11.054 -1.771 16.285 1.00 90.69 197 SER A N 1
ATOM 1556 C CA . SER A 1 197 ? -12.032 -0.676 16.334 1.00 90.69 197 SER A CA 1
ATOM 1557 C C . SER A 1 197 ? -13.454 -1.167 16.656 1.00 90.69 197 SER A C 1
ATOM 1559 O O . SER A 1 197 ? -14.137 -0.595 17.503 1.00 90.69 197 SER A O 1
ATOM 1561 N N . VAL A 1 198 ? -13.914 -2.260 16.033 1.00 91.38 198 VAL A N 1
ATOM 1562 C CA . VAL A 1 198 ? -15.256 -2.822 16.299 1.00 91.38 198 VAL A CA 1
ATOM 1563 C C . VAL A 1 198 ? -15.328 -3.513 17.667 1.00 91.38 198 VAL A C 1
ATOM 1565 O O . VAL A 1 198 ? -16.335 -3.405 18.375 1.00 91.38 198 VAL A O 1
ATOM 1568 N N . VAL A 1 199 ? -14.265 -4.217 18.060 1.00 90.75 199 VAL A N 1
ATOM 1569 C CA . VAL A 1 199 ? -14.168 -4.889 19.365 1.00 90.75 199 VAL A CA 1
ATOM 1570 C C . VAL A 1 199 ? -14.179 -3.880 20.514 1.00 90.75 199 VAL A C 1
ATOM 1572 O O . VAL A 1 199 ? -14.751 -4.180 21.565 1.00 90.75 199 VAL A O 1
ATOM 1575 N N . ASP A 1 200 ? -13.609 -2.695 20.313 1.00 90.12 200 ASP A N 1
ATOM 1576 C CA . ASP A 1 200 ? -13.578 -1.630 21.315 1.00 90.12 200 ASP A CA 1
ATOM 1577 C C . ASP A 1 200 ? -14.928 -0.919 21.484 1.00 90.12 200 ASP A C 1
ATOM 1579 O O . ASP A 1 200 ? -15.237 -0.471 22.588 1.00 90.12 200 ASP A O 1
ATOM 1583 N N . ILE A 1 201 ? -15.783 -0.899 20.453 1.00 91.25 201 ILE A N 1
ATOM 1584 C CA . ILE A 1 201 ? -17.162 -0.384 20.552 1.00 91.25 201 ILE A CA 1
ATOM 1585 C C . ILE A 1 201 ? -18.070 -1.356 21.325 1.00 91.25 201 ILE A C 1
ATOM 1587 O O . ILE A 1 201 ? -18.903 -0.927 22.127 1.00 91.25 201 ILE A O 1
ATOM 1591 N N . TYR A 1 202 ? -17.911 -2.671 21.125 1.00 90.19 202 TYR A N 1
ATOM 1592 C CA . TYR A 1 202 ? -18.746 -3.700 21.768 1.00 90.19 202 TYR A CA 1
ATOM 1593 C C . TYR A 1 202 ? -17.941 -4.679 22.644 1.00 90.19 202 TYR A C 1
ATOM 1595 O O . TYR A 1 202 ? -18.019 -5.904 22.451 1.00 90.19 202 TYR A O 1
ATOM 1603 N N . PRO A 1 203 ? -17.212 -4.189 23.667 1.00 87.31 203 PRO A N 1
ATOM 1604 C CA . PRO A 1 203 ? -16.258 -5.002 24.416 1.00 87.31 203 PRO A CA 1
ATOM 1605 C C . PRO A 1 203 ? -16.948 -6.117 25.207 1.00 87.31 203 PRO A C 1
ATOM 1607 O O . PRO A 1 203 ? -16.437 -7.232 25.278 1.00 87.31 203 PRO A O 1
ATOM 1610 N N . GLN A 1 204 ? -18.142 -5.854 25.746 1.00 85.44 204 GLN A N 1
ATOM 1611 C CA . GLN A 1 204 ? -18.904 -6.822 26.544 1.00 85.44 204 GLN A CA 1
ATOM 1612 C C . GLN A 1 204 ? -19.355 -8.047 25.733 1.00 85.44 204 GLN A C 1
ATOM 1614 O O . GLN A 1 204 ? -19.459 -9.147 26.276 1.00 85.44 204 GLN A O 1
ATOM 1619 N N . TYR A 1 205 ? -19.600 -7.882 24.430 1.00 85.50 205 TYR A N 1
ATOM 1620 C CA . TYR A 1 205 ? -20.094 -8.959 23.574 1.00 85.50 205 TYR A CA 1
ATOM 1621 C C . TYR A 1 205 ? -18.968 -9.691 22.851 1.00 85.50 205 TYR A C 1
ATOM 1623 O O . TYR A 1 205 ? -19.003 -10.923 22.799 1.00 85.50 205 TYR A O 1
ATOM 1631 N N . LEU A 1 206 ? -17.993 -8.955 22.305 1.00 86.00 206 LEU A N 1
ATOM 1632 C CA . LEU A 1 206 ? -16.976 -9.493 21.396 1.00 86.00 206 LEU A CA 1
ATOM 1633 C C . LEU A 1 206 ? -15.712 -9.997 22.103 1.00 86.00 206 LEU A C 1
ATOM 1635 O O . LEU A 1 206 ? -15.069 -10.908 21.582 1.00 86.00 206 LEU A O 1
ATOM 1639 N N . ARG A 1 207 ? -15.377 -9.480 23.298 1.00 84.38 207 ARG A N 1
ATOM 1640 C CA . ARG A 1 207 ? -14.215 -9.963 24.075 1.00 84.38 207 ARG A CA 1
ATOM 1641 C C . ARG A 1 207 ? -14.496 -11.257 24.851 1.00 84.38 207 ARG A C 1
ATOM 1643 O O . ARG A 1 207 ? -13.572 -11.847 25.399 1.00 84.38 207 ARG A O 1
ATOM 1650 N N . TYR A 1 208 ? -15.750 -11.716 24.909 1.00 83.25 208 TYR A N 1
ATOM 1651 C CA . TYR A 1 208 ? -16.111 -12.919 25.660 1.00 83.25 208 TYR A CA 1
ATOM 1652 C C . TYR A 1 208 ? -15.909 -14.205 24.840 1.00 83.25 208 TYR A C 1
ATOM 1654 O O . TYR A 1 208 ? -16.551 -14.414 23.805 1.00 83.25 208 TYR A O 1
ATOM 1662 N N . GLY A 1 209 ? -15.056 -15.104 25.338 1.00 83.94 209 GLY A N 1
ATOM 1663 C CA . GLY A 1 209 ? -14.777 -16.401 24.714 1.00 83.94 209 GLY A CA 1
ATOM 1664 C C . GLY A 1 209 ? -14.162 -16.275 23.314 1.00 83.94 209 GLY A C 1
ATOM 1665 O O . GLY A 1 209 ? -13.374 -15.375 23.048 1.00 83.94 209 GLY A O 1
ATOM 1666 N N . LYS A 1 210 ? -14.548 -17.166 22.390 1.00 86.56 210 LYS A N 1
ATOM 1667 C CA . LYS A 1 210 ? -14.026 -17.211 21.006 1.00 86.56 210 LYS A CA 1
ATOM 1668 C C . LYS A 1 210 ? -14.765 -16.298 20.014 1.00 86.56 210 LYS A C 1
ATOM 1670 O O . LYS A 1 210 ? -14.662 -16.477 18.804 1.00 86.56 210 LYS A O 1
ATOM 1675 N N . ARG A 1 211 ? -15.562 -15.334 20.490 1.00 89.31 211 ARG A N 1
ATOM 1676 C CA . ARG A 1 211 ? -16.406 -14.491 19.617 1.00 89.31 211 ARG A CA 1
ATOM 1677 C C . ARG A 1 211 ? -15.589 -13.558 18.723 1.00 89.31 211 ARG A C 1
ATOM 1679 O O . ARG A 1 211 ? -15.953 -13.382 17.565 1.00 89.31 211 ARG A O 1
ATOM 1686 N N . ARG A 1 212 ? -14.461 -13.037 19.220 1.00 90.00 212 ARG A N 1
ATOM 1687 C CA . ARG A 1 212 ? -13.498 -12.272 18.413 1.00 90.00 212 ARG A CA 1
ATOM 1688 C C . ARG A 1 212 ? -12.969 -13.092 17.233 1.00 90.00 212 ARG A C 1
ATOM 1690 O O . ARG A 1 212 ? -12.963 -12.595 16.117 1.00 90.00 212 ARG A O 1
ATOM 1697 N N . GLU A 1 213 ? -12.585 -14.348 17.460 1.00 90.69 213 GLU A N 1
ATOM 1698 C CA . GLU A 1 213 ? -12.074 -15.243 16.407 1.00 90.69 213 GLU A CA 1
ATOM 1699 C C . GLU A 1 213 ? -13.125 -15.489 15.316 1.00 90.69 213 GLU A C 1
ATOM 1701 O O . GLU A 1 213 ? -12.830 -15.370 14.127 1.00 90.69 213 GLU A O 1
ATOM 1706 N N . TRP A 1 214 ? -14.374 -15.756 15.709 1.00 92.12 214 TRP A N 1
ATOM 1707 C CA . TRP A 1 214 ? -15.484 -15.904 14.762 1.00 92.12 214 TRP A CA 1
ATOM 1708 C C . TRP A 1 214 ? -15.779 -14.619 13.985 1.00 92.12 214 TRP A C 1
ATOM 1710 O O . TRP A 1 214 ? -16.099 -14.681 12.799 1.00 92.12 214 TRP A O 1
ATOM 1720 N N . PHE A 1 215 ? -15.643 -13.458 14.626 1.00 93.19 215 PHE A N 1
ATOM 1721 C CA . PHE A 1 215 ? -15.806 -12.166 13.964 1.00 93.19 215 PHE A CA 1
ATOM 1722 C C . PHE A 1 215 ? -14.690 -11.890 12.945 1.00 93.19 215 PHE A C 1
ATOM 1724 O O . PHE A 1 215 ? -14.974 -11.446 11.831 1.00 93.19 215 PHE A O 1
ATOM 1731 N N . ILE A 1 216 ? -13.440 -12.228 13.281 1.00 93.75 216 ILE A N 1
ATOM 1732 C CA . ILE A 1 216 ? -12.308 -12.174 12.344 1.00 93.75 216 ILE A CA 1
ATOM 1733 C C . ILE A 1 216 ? -12.583 -13.083 11.145 1.00 93.75 216 ILE A C 1
ATOM 1735 O O . ILE A 1 216 ? -12.496 -12.633 10.004 1.00 93.75 216 ILE A O 1
ATOM 1739 N N . PHE A 1 217 ? -12.984 -14.335 11.387 1.00 94.25 217 PHE A N 1
ATOM 1740 C CA . 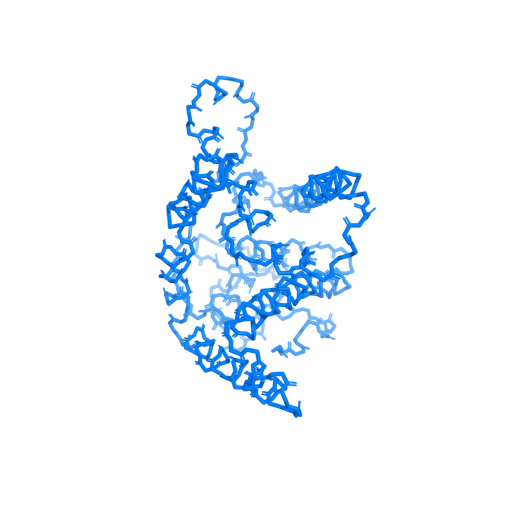PHE A 1 217 ? -13.317 -15.273 10.315 1.00 94.25 217 PHE A CA 1
ATOM 1741 C C . PHE A 1 217 ? -14.429 -14.733 9.407 1.00 94.25 217 PHE A C 1
ATOM 1743 O O . PHE A 1 217 ? -14.282 -14.748 8.186 1.00 94.25 217 PHE A O 1
ATOM 1750 N N . GLY A 1 218 ? -15.510 -14.205 9.988 1.00 95.12 218 GLY A N 1
ATOM 1751 C CA . GLY A 1 218 ? -16.607 -13.599 9.233 1.00 95.12 218 GLY A CA 1
ATOM 1752 C C . GLY A 1 218 ? -16.155 -12.408 8.384 1.00 95.12 218 GLY A C 1
ATOM 1753 O O . GLY A 1 218 ? -16.509 -12.323 7.210 1.00 95.12 218 GLY A O 1
ATOM 1754 N N . THR A 1 219 ? -15.317 -11.532 8.939 1.00 94.19 219 THR A N 1
ATOM 1755 C CA . THR A 1 219 ? -14.786 -10.355 8.232 1.00 94.19 219 THR A CA 1
ATOM 1756 C C . THR A 1 219 ? -13.892 -10.766 7.060 1.00 94.19 219 THR A C 1
ATOM 1758 O O . THR A 1 219 ? -14.082 -10.282 5.944 1.00 94.19 219 THR A O 1
ATOM 1761 N N . CYS A 1 220 ? -12.978 -11.718 7.276 1.00 94.94 220 CYS A N 1
ATOM 1762 C CA . CYS A 1 220 ? -12.130 -12.283 6.224 1.00 94.94 220 CYS A CA 1
ATOM 1763 C C . CYS A 1 220 ? -12.939 -13.026 5.150 1.00 94.94 220 CYS A C 1
ATOM 1765 O O . CYS A 1 220 ? -12.589 -13.004 3.972 1.00 94.94 220 CYS A O 1
ATOM 1767 N N . PHE A 1 221 ? -14.032 -13.687 5.532 1.00 94.94 221 PHE A N 1
ATOM 1768 C CA . PHE A 1 221 ? -14.909 -14.364 4.582 1.00 94.94 221 PHE A CA 1
ATOM 1769 C C . PHE A 1 221 ? -15.664 -13.364 3.698 1.00 94.94 221 PHE A C 1
ATOM 1771 O O . PHE A 1 221 ? -15.719 -13.536 2.481 1.00 94.94 221 PHE A O 1
ATOM 1778 N N . VAL A 1 222 ? -16.190 -12.280 4.277 1.00 94.25 222 VAL A N 1
ATOM 1779 C CA . VAL A 1 222 ? -16.836 -11.205 3.507 1.00 94.25 222 VAL A CA 1
ATOM 1780 C C . VAL A 1 222 ? -15.833 -10.516 2.578 1.00 94.25 222 VAL A C 1
ATOM 1782 O O . VAL A 1 222 ? -16.141 -10.319 1.401 1.00 94.25 222 VAL A O 1
ATOM 1785 N N . SER A 1 223 ? -14.623 -10.201 3.056 1.00 92.56 223 SER A N 1
ATOM 1786 C CA . SER A 1 223 ? -13.589 -9.593 2.208 1.00 92.56 223 SER A CA 1
ATOM 1787 C C . SER A 1 223 ? -13.150 -10.525 1.075 1.00 92.56 223 SER A C 1
ATOM 1789 O O . SER A 1 223 ? -12.952 -10.061 -0.047 1.00 92.56 223 SER A O 1
ATOM 1791 N N . TYR A 1 224 ? -13.100 -11.839 1.314 1.00 92.94 224 TYR A N 1
ATOM 1792 C CA . TYR A 1 224 ? -12.870 -12.840 0.271 1.00 92.94 224 TYR A CA 1
ATOM 1793 C C . TYR A 1 224 ? -13.972 -12.832 -0.801 1.00 92.94 224 TYR A C 1
ATOM 1795 O O . TYR A 1 224 ? -13.658 -12.825 -1.991 1.00 92.94 224 TYR A O 1
ATOM 1803 N N . LEU A 1 225 ? -15.252 -12.768 -0.412 1.00 92.69 225 LEU A N 1
ATOM 1804 C CA . LEU A 1 225 ? -16.368 -12.692 -1.367 1.00 92.69 225 LEU A CA 1
ATOM 1805 C C . LEU A 1 225 ? -16.327 -11.415 -2.218 1.00 92.69 225 LEU A C 1
ATOM 1807 O O . LEU A 1 225 ? -16.580 -11.474 -3.420 1.00 92.69 225 LEU A O 1
ATOM 1811 N N . ILE A 1 226 ? -15.973 -10.273 -1.621 1.00 90.50 226 ILE A N 1
ATOM 1812 C CA . ILE A 1 226 ? -15.773 -9.018 -2.364 1.00 90.50 226 ILE A CA 1
ATOM 1813 C C . ILE A 1 226 ? -14.568 -9.152 -3.306 1.00 90.50 226 ILE A C 1
ATOM 1815 O O . ILE A 1 226 ? -14.654 -8.785 -4.477 1.00 90.50 226 ILE A O 1
ATOM 1819 N N . GLY A 1 227 ? -13.469 -9.740 -2.828 1.00 89.44 227 GLY A N 1
ATOM 1820 C CA . GLY A 1 227 ? -12.271 -10.000 -3.623 1.00 89.44 227 GLY A CA 1
ATOM 1821 C C . GLY A 1 227 ? -12.536 -10.894 -4.838 1.00 89.44 227 GLY A C 1
ATOM 1822 O O . GLY A 1 227 ? -11.973 -10.651 -5.903 1.00 89.44 227 GLY A O 1
ATOM 1823 N N . LEU A 1 228 ? -13.450 -11.868 -4.737 1.00 89.94 228 LEU A N 1
ATOM 1824 C CA . LEU A 1 228 ? -13.844 -12.712 -5.872 1.00 89.94 228 LEU A CA 1
ATOM 1825 C C . LEU A 1 228 ? -14.415 -11.902 -7.044 1.00 89.94 228 LEU A C 1
ATOM 1827 O O . LEU A 1 228 ? -14.170 -12.261 -8.196 1.00 89.94 228 LEU A O 1
ATOM 1831 N N . LEU A 1 229 ? -15.114 -10.791 -6.782 1.00 87.38 229 LEU A N 1
ATOM 1832 C CA . LEU A 1 229 ? -15.628 -9.915 -7.842 1.00 87.38 229 LEU A CA 1
ATOM 1833 C C . LEU A 1 229 ? -14.484 -9.311 -8.674 1.00 87.38 229 LEU A C 1
ATOM 1835 O O . LEU A 1 229 ? -14.600 -9.208 -9.898 1.00 87.38 229 LEU A O 1
ATOM 1839 N N . MET A 1 230 ? -13.353 -8.995 -8.034 1.00 85.25 230 MET A N 1
ATOM 1840 C CA . MET A 1 230 ? -12.156 -8.436 -8.678 1.00 85.25 230 MET A CA 1
ATOM 1841 C C . MET A 1 230 ? -11.325 -9.476 -9.451 1.00 85.25 230 MET A C 1
ATOM 1843 O O . MET A 1 230 ? -10.427 -9.098 -10.196 1.00 85.25 230 MET A O 1
ATOM 1847 N N . VAL A 1 231 ? -11.626 -10.774 -9.324 1.00 86.88 231 VAL A N 1
ATOM 1848 C CA . VAL A 1 231 ? -10.940 -11.868 -10.049 1.00 86.88 231 VAL A CA 1
ATOM 1849 C C . VAL A 1 231 ? -11.696 -12.280 -11.328 1.00 86.88 231 VAL A C 1
ATOM 1851 O O . VAL A 1 231 ? -11.208 -13.072 -12.132 1.00 86.88 231 VAL A O 1
ATOM 1854 N N . THR A 1 232 ? -12.897 -11.745 -11.557 1.00 86.81 232 THR A N 1
ATOM 1855 C CA . THR A 1 232 ? -13.701 -12.047 -12.756 1.00 86.81 232 THR A CA 1
ATOM 1856 C C . THR A 1 232 ? -13.120 -11.419 -14.037 1.00 86.81 232 THR A C 1
ATOM 1858 O O . THR A 1 232 ? -12.252 -10.552 -13.976 1.00 86.81 232 THR A O 1
ATOM 1861 N N . ARG A 1 233 ? -13.628 -11.799 -15.227 1.00 73.12 233 ARG A N 1
ATOM 1862 C CA . ARG A 1 233 ? -13.152 -11.332 -16.558 1.00 73.12 233 ARG A CA 1
ATOM 1863 C C . ARG A 1 233 ? -13.308 -9.818 -16.842 1.00 73.12 233 ARG A C 1
ATOM 1865 O O . ARG A 1 233 ? -13.052 -9.370 -17.952 1.00 73.12 233 ARG A O 1
ATOM 1872 N N . GLY A 1 234 ? -13.745 -9.034 -15.859 1.00 78.62 234 GLY A N 1
ATOM 1873 C CA . GLY A 1 234 ? -13.778 -7.566 -15.867 1.00 78.62 234 GLY A CA 1
ATOM 1874 C C . GLY A 1 234 ? -13.303 -6.967 -14.539 1.00 78.62 234 GLY A C 1
ATOM 1875 O O . GLY A 1 234 ? -13.570 -5.803 -14.247 1.00 78.62 234 GLY A O 1
ATOM 1876 N N . GLY A 1 235 ? -12.620 -7.765 -13.717 1.00 81.25 235 GLY A N 1
ATOM 1877 C CA . GLY A 1 235 ? -12.240 -7.421 -12.356 1.00 81.25 235 GLY A CA 1
ATOM 1878 C C . GLY A 1 235 ? -11.314 -6.213 -12.259 1.00 81.25 235 GLY A C 1
ATOM 1879 O O . GLY A 1 235 ? -11.433 -5.452 -11.308 1.00 81.25 235 GLY A O 1
ATOM 1880 N N . MET A 1 236 ? -10.488 -5.950 -13.280 1.00 79.81 236 MET A N 1
ATOM 1881 C CA . MET A 1 236 ? -9.675 -4.729 -13.349 1.00 79.81 236 MET A CA 1
ATOM 1882 C C . MET A 1 236 ? -10.505 -3.444 -13.387 1.00 79.81 236 MET A C 1
ATOM 1884 O O . MET A 1 236 ? -10.072 -2.441 -12.830 1.00 79.81 236 MET A O 1
ATOM 1888 N N . TYR A 1 237 ? -11.694 -3.453 -13.996 1.00 82.12 237 TYR A N 1
ATOM 1889 C CA . TYR A 1 237 ? -12.577 -2.284 -13.961 1.00 82.12 237 TYR A CA 1
ATOM 1890 C C . TYR A 1 237 ? -13.142 -2.052 -12.573 1.00 82.12 237 TYR A C 1
ATOM 1892 O O . TYR A 1 237 ? -13.169 -0.922 -12.100 1.00 82.12 237 TYR A O 1
ATOM 1900 N N . VAL A 1 238 ? -13.569 -3.132 -11.916 1.00 85.12 238 VAL A N 1
ATOM 1901 C CA . VAL A 1 238 ? -14.036 -3.075 -10.529 1.00 85.12 238 VAL A CA 1
ATOM 1902 C C . VAL A 1 238 ? -12.895 -2.587 -9.639 1.00 85.12 238 VAL A C 1
ATOM 1904 O O . VAL A 1 238 ? -13.085 -1.661 -8.864 1.00 85.12 238 VAL A O 1
ATOM 1907 N N . PHE A 1 239 ? -11.690 -3.127 -9.814 1.00 82.31 239 PHE A N 1
ATOM 1908 C CA . PHE A 1 239 ? -10.487 -2.699 -9.109 1.00 82.31 239 PHE A CA 1
ATOM 1909 C C . PHE A 1 239 ? -10.216 -1.203 -9.303 1.00 82.31 239 PHE A C 1
ATOM 1911 O O . PHE A 1 239 ? -10.105 -0.484 -8.319 1.00 82.31 239 PHE A O 1
ATOM 1918 N N . GLN A 1 240 ? -10.188 -0.711 -10.543 1.00 82.06 240 GLN A N 1
ATOM 1919 C CA . GLN A 1 240 ? -9.965 0.710 -10.827 1.00 82.06 240 GLN A CA 1
ATOM 1920 C C . GLN A 1 240 ? -11.071 1.606 -10.273 1.00 82.06 240 GLN A C 1
ATOM 1922 O O . GLN A 1 240 ? -10.789 2.708 -9.817 1.00 82.06 240 GLN A O 1
ATOM 1927 N N . LEU A 1 241 ? -12.324 1.148 -10.289 1.00 83.81 241 LEU A N 1
ATOM 1928 C CA . LEU A 1 241 ? -13.440 1.886 -9.709 1.00 83.81 241 LEU A CA 1
ATOM 1929 C C . LEU A 1 241 ? -13.280 2.016 -8.188 1.00 83.81 241 LEU A C 1
ATOM 1931 O O . LEU A 1 241 ? -13.444 3.105 -7.644 1.00 83.81 241 LEU A O 1
ATOM 1935 N N . PHE A 1 242 ? -12.935 0.922 -7.505 1.00 82.44 242 PHE A N 1
ATOM 1936 C CA . PHE A 1 242 ? -12.684 0.919 -6.062 1.00 82.44 242 PHE A CA 1
ATOM 1937 C C . PHE A 1 242 ? -11.440 1.731 -5.689 1.00 82.44 242 PHE A C 1
ATOM 1939 O O . PHE A 1 242 ? -11.474 2.459 -4.701 1.00 82.44 242 PHE A O 1
ATOM 1946 N N . ASP A 1 243 ? -10.371 1.644 -6.476 1.00 79.88 243 ASP A N 1
ATOM 1947 C CA . ASP A 1 243 ? -9.142 2.413 -6.274 1.00 79.88 243 ASP A CA 1
ATOM 1948 C C . ASP A 1 243 ? -9.400 3.917 -6.454 1.00 79.88 243 ASP A C 1
ATOM 1950 O O . ASP A 1 243 ? -9.073 4.726 -5.589 1.00 79.88 243 ASP A O 1
ATOM 1954 N N . TYR A 1 244 ? -10.102 4.293 -7.526 1.00 77.38 244 TYR A N 1
ATOM 1955 C CA . TYR A 1 244 ? -10.362 5.693 -7.849 1.00 77.38 244 TYR A CA 1
ATOM 1956 C C . TYR A 1 244 ? -11.403 6.350 -6.934 1.00 77.38 244 TYR A C 1
ATOM 1958 O O . TYR A 1 244 ? -11.226 7.503 -6.547 1.00 77.38 244 TYR A O 1
ATOM 1966 N N . TYR A 1 245 ? -12.493 5.653 -6.588 1.00 78.25 245 TYR A N 1
ATOM 1967 C CA . TYR A 1 245 ? -13.586 6.226 -5.788 1.00 78.25 245 TYR A CA 1
ATOM 1968 C C . TYR A 1 245 ? -13.542 5.840 -4.307 1.00 78.25 245 TYR A C 1
ATOM 1970 O O . TYR A 1 245 ? -13.921 6.650 -3.466 1.00 78.25 245 TYR A O 1
ATOM 1978 N N . GLY A 1 246 ? -13.112 4.622 -3.976 1.00 72.25 246 GLY A N 1
ATOM 1979 C CA . GLY A 1 246 ? -13.068 4.122 -2.599 1.00 72.25 246 GLY A CA 1
ATOM 1980 C C . GLY A 1 246 ? -11.793 4.545 -1.877 1.00 72.25 246 GLY A C 1
ATOM 1981 O O . GLY A 1 246 ? -11.854 5.237 -0.864 1.00 72.25 246 GLY A O 1
ATOM 1982 N N . ALA A 1 247 ? -10.638 4.189 -2.437 1.00 65.19 247 ALA A N 1
ATOM 1983 C CA . ALA A 1 247 ? -9.326 4.598 -1.937 1.00 65.19 247 ALA A CA 1
ATOM 1984 C C . ALA A 1 247 ? -8.895 5.980 -2.469 1.00 65.19 247 ALA A C 1
ATOM 1986 O O . ALA A 1 247 ? -7.703 6.273 -2.556 1.00 65.19 247 ALA A O 1
ATOM 1987 N N . SER A 1 248 ? -9.850 6.851 -2.827 1.00 66.75 248 SER A N 1
ATOM 1988 C CA . SER A 1 248 ? -9.516 8.179 -3.343 1.00 66.75 248 SER A CA 1
ATOM 1989 C C . SER A 1 248 ? -8.825 9.013 -2.264 1.00 66.75 248 SER A C 1
ATOM 1991 O O . SER A 1 248 ? -9.274 9.075 -1.113 1.00 66.75 248 SER A O 1
ATOM 1993 N N . GLY A 1 249 ? -7.756 9.713 -2.653 1.00 67.12 249 GLY A N 1
ATOM 1994 C CA . GLY A 1 249 ? -7.013 10.590 -1.745 1.00 67.12 249 GLY A CA 1
ATOM 1995 C C . GLY A 1 249 ? -7.902 11.643 -1.089 1.00 67.12 249 GLY A C 1
ATOM 1996 O O . GLY A 1 249 ? -7.703 11.971 0.073 1.00 67.12 249 GLY A O 1
ATOM 1997 N N . LEU A 1 250 ? -8.952 12.105 -1.775 1.00 73.44 250 LEU A N 1
ATOM 1998 C CA . LEU A 1 250 ? -9.870 13.105 -1.234 1.00 73.44 250 LEU A CA 1
ATOM 1999 C C . LEU A 1 250 ? -10.657 12.590 -0.026 1.00 73.44 250 LEU A C 1
ATOM 2001 O O . LEU A 1 250 ? -10.810 13.330 0.941 1.00 73.44 250 LEU A O 1
ATOM 2005 N N . CYS A 1 251 ? -11.127 11.340 -0.042 1.00 78.50 251 CYS A N 1
ATOM 2006 C CA . CYS A 1 251 ? -11.890 10.779 1.076 1.00 78.50 251 CYS A CA 1
ATOM 2007 C C . CYS A 1 251 ? -11.027 10.680 2.342 1.00 78.50 251 CYS A C 1
ATOM 2009 O O . CYS A 1 251 ? -11.451 11.115 3.411 1.00 78.50 251 CYS A O 1
ATOM 2011 N N . LEU A 1 252 ? -9.800 10.167 2.211 1.00 76.75 252 LEU A N 1
ATOM 2012 C CA . LEU A 1 252 ? -8.868 10.034 3.336 1.00 76.75 252 LEU A CA 1
ATOM 2013 C C . LEU A 1 252 ? -8.382 11.386 3.858 1.00 76.75 252 LEU A C 1
ATOM 2015 O O . LEU A 1 252 ? -8.316 11.583 5.070 1.00 76.75 252 LEU A O 1
ATOM 2019 N N . LEU A 1 253 ? -8.101 12.337 2.964 1.00 80.25 253 LEU A N 1
ATOM 2020 C CA . LEU A 1 253 ? -7.731 13.697 3.357 1.00 80.25 253 LEU A CA 1
ATOM 2021 C C . LEU A 1 253 ? -8.868 14.384 4.126 1.00 80.25 253 LEU A C 1
ATOM 2023 O O . LEU A 1 253 ? -8.608 15.037 5.136 1.00 80.25 253 LEU A O 1
ATOM 2027 N N . TRP A 1 254 ? -10.121 14.192 3.701 1.00 84.69 254 TRP A N 1
ATOM 2028 C CA . TRP A 1 254 ? -11.295 14.694 4.420 1.00 84.69 254 TRP A CA 1
ATOM 2029 C C . TRP A 1 254 ? -11.424 14.091 5.824 1.00 84.69 254 TRP A C 1
ATOM 2031 O O . TRP A 1 254 ? -11.649 14.838 6.777 1.00 84.69 254 TRP A O 1
ATOM 2041 N N . PHE A 1 255 ? -11.243 12.774 5.977 1.00 85.12 255 PHE A N 1
ATOM 2042 C CA . PHE A 1 255 ? -11.239 12.133 7.298 1.00 85.12 255 PHE A CA 1
ATOM 2043 C C . PHE A 1 255 ? -10.117 12.670 8.192 1.00 85.12 255 PHE A C 1
ATOM 2045 O O . PHE A 1 255 ? -10.382 13.098 9.315 1.00 85.12 255 PHE A O 1
ATOM 2052 N N . CYS A 1 256 ? -8.890 12.728 7.672 1.00 85.31 256 CYS A N 1
ATOM 2053 C CA . CYS A 1 256 ? -7.732 13.208 8.419 1.00 85.31 256 CYS A CA 1
ATOM 2054 C C . CYS A 1 256 ? -7.887 14.671 8.868 1.00 85.31 256 CYS A C 1
ATOM 2056 O O . CYS A 1 256 ? -7.468 15.030 9.972 1.00 85.31 256 CYS A O 1
ATOM 2058 N N . PHE A 1 257 ? -8.487 15.523 8.030 1.00 88.62 257 PHE A N 1
ATOM 2059 C CA . PHE A 1 257 ? -8.746 16.925 8.357 1.00 88.62 257 PHE A CA 1
ATOM 2060 C C . PHE A 1 257 ? -9.668 17.058 9.572 1.00 88.62 257 PHE A C 1
ATOM 2062 O O . PHE A 1 257 ? -9.335 17.760 10.528 1.00 88.62 257 PHE A O 1
ATOM 2069 N N . PHE A 1 258 ? -10.799 16.347 9.573 1.00 90.38 258 PHE A N 1
ATOM 2070 C CA . PHE A 1 258 ? -11.727 16.379 10.701 1.00 90.38 258 PHE A CA 1
ATOM 2071 C C . PHE A 1 258 ? -11.143 15.737 11.960 1.00 90.38 258 PHE A C 1
ATOM 2073 O O . PHE A 1 258 ? -11.291 16.306 13.040 1.00 90.38 258 PHE A O 1
ATOM 2080 N N . GLU A 1 259 ? -10.440 14.609 11.836 1.00 88.94 259 GLU A N 1
ATOM 2081 C CA . GLU A 1 259 ? -9.764 13.954 12.963 1.00 88.94 259 GLU A CA 1
ATOM 2082 C C . GLU A 1 259 ? -8.761 14.905 13.638 1.00 88.94 259 GLU A C 1
ATOM 2084 O O . GLU A 1 259 ? -8.778 15.073 14.858 1.00 88.94 259 GLU A O 1
ATOM 2089 N N . SER A 1 260 ? -7.965 15.623 12.838 1.00 89.00 260 SER A N 1
ATOM 2090 C CA . SER A 1 260 ? -6.992 16.602 13.340 1.00 89.00 260 SER A CA 1
ATOM 2091 C C . SER A 1 260 ? -7.661 17.784 14.050 1.00 89.00 260 SER A C 1
ATOM 2093 O O . SER A 1 260 ? -7.160 18.246 15.075 1.00 89.00 260 SER A O 1
ATOM 2095 N N . ILE A 1 261 ? -8.800 18.274 13.542 1.00 92.81 261 ILE A N 1
ATOM 2096 C CA . ILE A 1 261 ? -9.565 19.353 14.190 1.00 92.81 261 ILE A CA 1
ATOM 2097 C C . ILE A 1 261 ? -10.127 18.888 15.531 1.00 92.81 261 ILE A C 1
ATOM 2099 O O . ILE A 1 261 ? -9.993 19.596 16.528 1.00 92.81 261 ILE A O 1
ATOM 2103 N N . VAL A 1 262 ? -10.743 17.705 15.566 1.00 92.38 262 VAL A N 1
ATOM 2104 C CA . VAL A 1 262 ? -11.342 17.162 16.790 1.00 92.38 262 VAL A CA 1
ATOM 2105 C C . VAL A 1 262 ? -10.276 16.998 17.875 1.00 92.38 262 VAL A C 1
ATOM 2107 O O . VAL A 1 262 ? -10.474 17.465 18.996 1.00 92.38 262 VAL A O 1
ATOM 2110 N N . ILE A 1 263 ? -9.124 16.410 17.545 1.00 89.12 263 ILE A N 1
ATOM 2111 C CA . ILE A 1 263 ? -8.044 16.189 18.518 1.00 89.12 263 ILE A CA 1
ATOM 2112 C C . ILE A 1 263 ? -7.392 17.515 18.940 1.00 89.12 263 ILE A C 1
ATOM 2114 O O . ILE A 1 263 ? -7.176 17.751 20.129 1.00 89.12 263 ILE A O 1
ATOM 2118 N N . GLY A 1 264 ? -7.087 18.391 17.980 1.00 89.50 264 GLY A N 1
ATOM 2119 C CA . GLY A 1 264 ? -6.312 19.605 18.236 1.00 89.50 264 GLY A CA 1
ATOM 2120 C C . GLY A 1 264 ? -7.091 20.757 18.874 1.00 89.50 264 GLY A C 1
ATOM 2121 O O . GLY A 1 264 ? -6.483 21.563 19.567 1.00 89.50 264 GLY A O 1
ATOM 2122 N N . TRP A 1 265 ? -8.403 20.859 18.636 1.00 90.69 265 TRP A N 1
ATOM 2123 C CA . TRP A 1 265 ? -9.204 22.020 19.060 1.00 90.69 265 TRP A CA 1
ATOM 2124 C C . TRP A 1 265 ? -10.378 21.687 19.979 1.00 90.69 265 TRP A C 1
ATOM 2126 O O . TRP A 1 265 ? -10.825 22.564 20.709 1.00 90.69 265 TRP A O 1
ATOM 2136 N N . ILE A 1 266 ? -10.936 20.474 19.901 1.00 92.81 266 ILE A N 1
ATOM 2137 C CA . ILE A 1 266 ? -12.104 20.090 20.713 1.00 92.81 266 ILE A CA 1
ATOM 2138 C C . ILE A 1 266 ? -11.668 19.298 21.948 1.00 92.81 266 ILE A C 1
ATOM 2140 O O . ILE A 1 266 ? -12.233 19.483 23.022 1.00 92.81 266 ILE A O 1
ATOM 2144 N N . TYR A 1 267 ? -10.703 18.392 21.784 1.00 87.06 267 TYR A N 1
ATOM 2145 C CA . TYR A 1 267 ? -10.212 17.539 22.866 1.00 87.06 267 TYR A CA 1
ATOM 2146 C C . TYR A 1 267 ? -9.095 18.184 23.702 1.00 87.06 267 TYR A C 1
ATOM 2148 O O . TYR A 1 267 ? -8.999 17.888 24.892 1.00 87.06 267 TYR A O 1
ATOM 2156 N N . SER A 1 268 ? -8.257 19.024 23.080 1.00 66.06 268 SER A N 1
ATOM 2157 C CA . SER A 1 268 ? -7.170 19.771 23.743 1.00 66.06 268 SER A CA 1
ATOM 2158 C C . SER A 1 268 ? -7.697 20.988 24.498 1.00 66.06 268 SER A C 1
ATOM 2160 O O . SER A 1 268 ? -7.181 21.246 25.608 1.00 66.06 268 SER A O 1
#

Sequence (268 aa):
MDMISFSWVLPWSTCDNAWNTAQCWSPNSNTTANEHSVNSVIEFWERKIIQFSCPFRRIQWRYKDISRLSDPQVWIDAGTQIFFSYAIALGCMTALGSYNDFHNDFYHQLFFLCCMNSGTSMYAGFAIFSVLGFMAHEQGLTVGQVAESGPGLAFIAYPRAVAQMPGSTIWAILFFVMIMLLGLGSQFVGVEGFITSVVDIYPQYLRYGKRREWFIFGTCFVSYLIGLLMVTRGGMYVFQLFDYYGASGLCLLWFCFFESIVIGWIYS

Radius of gyration: 22.55 Å; chains: 1; bounding box: 41×50×66 Å

pLDDT: mean 77.04, std 14.61, range [30.8, 95.12]

Foldseek 3Di:
DPPQLVDPDRQLQDQPDPQHDPLEDHPPDPDDHDPSHDYSLRSCCCRPQQVHDDDADFAFDDDDPVVCVPPVVVVVVVVLCVCVLVVPLLQLVVLVVVPDDPPDPVVVVVVVVVVVSVVVVVVVVVVLLVLLVQVCVVVVHDSSVLDGDDPCSLRRSNLVSLSPDVVSSVVVVVSVVVVVVVVVVVVVSSLSSVLSVVCVVVVVPQVPDCNSVVVSVVVVVVVVVVVVCLRDSCNVVVVCCCVCPVVNSVVSVVSNVVVCCCVPPVVD

Organism: NCBI:txid1979941

InterPro domains:
  IPR000175 Sodium:neurotransmitter symporter [PF00209] (64-267)
  IPR000175 Sodium:neurotransmitter symporter [PR00176] (111-131)
  IPR000175 Sodium:neurotransmitter symporter [PR00176] (165-184)
  IPR000175 Sodium:neurotransmitter symporter [PR00176] (249-268)
  IPR000175 Sodium:neurotransmitter symporter [PS50267] (50-268)
  IPR000175 Sodium:neurotransmitter symporter [PTHR11616] (64-267)
  IPR037272 Sodium:neurotransmitter symporter superfamily [SSF161070] (4-267)

Secondary structure (DSSP, 8-state):
--GGGGSSS-TTS-S-STT--TTEE-TTSSSPPPTT-EEHHHHIIIIIIS----PPPB-------GGGGG-HHHHHHHHHHHHHHHTTTSSHHHHHHHTS-TTS-HHHHHHHHHHHHHHHHHHHHHHHHHHHHHHHHHHT--HHHH-B-SHHIIIIIHHHHHHTSTTHHHHHHHHHHHHHHHHHHHHHHHHHHHHHHHHHHSHHHHSSTTHHHHHHHHHHHHHHHHHHHHTSTTHHHHHHHIIIIIS-HHHHHHHHHHHHHIIIIII-